Protein AF-A0AAV4ID05-F1 (afdb_monomer)

Secondary structure (DSSP, 8-state):
-HHHHHHHHTPPSSPPP-TT---HHHHHT--HHHHHHHHHHHHHHHHHS---GGGG--EEEEEEPTTS-TT-GGGEEEEEE--HHHHHHHHHHHHHHHHHHHHTT-S-S---SS-------SSHHHHHHHHHHHHHHHHHHHHHTTPPP-GGG-EE----S-S--PPP--EETTEEPEE-SS-EETTEEP-TT---HHHHHHHHHHHHHHHHHHHHHT-TTSPPPHHHHHHHIIIIIHHHHHTTHHHHTTS-HHHHHHHHHHHHHHHHHHH---TTS-HHHHHHHHT---HHHHHHHT--

Radius of gyration: 24.81 Å; Cα contacts (8 Å, |Δi|>4): 312; chains: 1; bounding box: 66×41×68 Å

Solvent-accessible surface area (backbone atoms only — not comparable to full-atom values): 17885 Å² total; per-residue (Å²): 109,66,63,59,54,56,46,47,72,72,56,66,74,95,56,79,44,13,83,79,68,46,36,53,60,61,63,62,71,51,53,71,73,57,49,53,51,52,5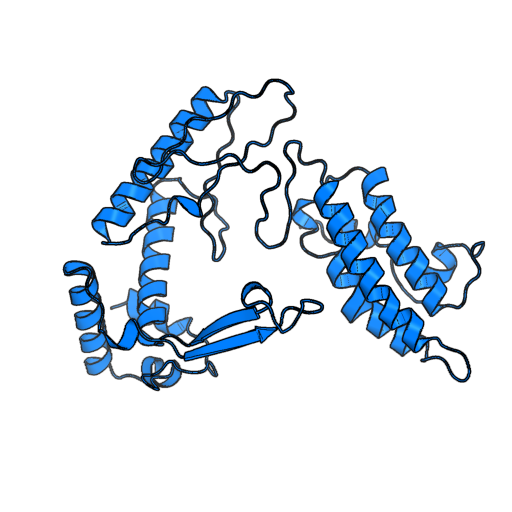0,50,51,53,53,50,23,51,76,67,59,50,72,64,75,70,55,78,39,58,48,75,48,73,42,74,41,89,96,49,61,89,89,43,77,86,28,38,44,76,42,68,28,43,27,44,69,50,54,48,51,52,48,45,50,49,56,52,48,52,53,50,35,48,75,69,68,48,49,70,98,80,75,70,98,63,93,72,82,76,85,87,66,99,42,73,67,59,41,42,52,54,53,38,53,47,41,50,55,49,49,53,50,29,57,76,58,58,48,85,80,66,49,92,80,48,64,44,71,70,77,49,89,66,91,83,72,81,84,71,91,43,56,45,95,91,37,75,46,48,81,41,64,62,48,71,56,97,88,43,42,47,40,39,65,63,56,32,57,71,34,48,52,52,34,34,56,54,27,54,60,46,46,52,55,57,57,64,48,54,43,98,87,74,49,60,53,56,70,56,44,48,49,48,40,62,73,61,27,47,53,53,69,56,60,67,40,84,78,54,66,81,35,50,71,76,55,50,48,59,48,50,52,50,52,54,52,49,44,29,63,55,71,68,47,58,92,84,56,60,63,71,59,47,25,59,77,68,72,45,80,56,70,67,60,55,54,65,70,64,67,125

Sequence (300 aa):
MEELEGALKVMQNGRSPGPDNITNEMLAHLGFKAKRKILSLFNTSWKTGLVPSNWKKAILIPILKVGKPKNKGNSYRPISLTSCMCKLMERMINKRLVWYLEKHNILMDEQADDLALICSEDSCGTAQVRLQECLTLLEQWTDDWTMTVNAAKNTYSIFSLSTKIPNLRLRINNSLLEKENYPKYLGVTFDPRLTWCKQIETVQKNAVRRTLLLKKLTRTSWGADMKLLKKTYVGYVRPVMEYGIAAWRTASKTNFQKIERVQNHSLRIMTGGIKSTPINIMESITGLESLEDRRKKKIV

Structure (mmCIF, N/CA/C/O backbone):
data_AF-A0AAV4ID05-F1
#
_entry.id   AF-A0AAV4ID05-F1
#
loop_
_atom_site.group_PDB
_atom_site.id
_atom_site.type_symbol
_atom_site.label_atom_id
_atom_site.label_alt_id
_atom_site.label_comp_id
_atom_site.label_asym_id
_atom_site.label_entity_id
_atom_site.label_seq_id
_atom_site.pdbx_PDB_ins_code
_atom_site.Cartn_x
_atom_site.Cartn_y
_atom_site.Cartn_z
_atom_site.occupancy
_atom_site.B_iso_or_equiv
_atom_site.auth_seq_id
_atom_site.auth_comp_id
_atom_site.auth_asym_id
_atom_site.auth_atom_id
_atom_site.pdbx_PDB_model_num
ATOM 1 N N . MET A 1 1 ? 10.334 -11.716 -27.787 1.00 92.81 1 MET A N 1
ATOM 2 C CA . MET A 1 1 ? 8.936 -12.020 -28.176 1.00 92.81 1 MET A CA 1
ATOM 3 C C . MET A 1 1 ? 8.156 -12.505 -26.966 1.00 92.81 1 MET A C 1
ATOM 5 O O . MET A 1 1 ? 7.127 -11.923 -26.662 1.00 92.81 1 MET A O 1
ATOM 9 N N . GLU A 1 2 ? 8.688 -13.475 -26.227 1.00 93.81 2 GLU A N 1
ATOM 10 C CA . GLU A 1 2 ? 8.091 -14.003 -24.995 1.00 93.81 2 GLU A CA 1
ATOM 11 C C . GLU A 1 2 ? 7.668 -12.926 -23.981 1.00 93.81 2 GLU A C 1
ATOM 13 O O . GLU A 1 2 ? 6.527 -12.927 -23.533 1.00 93.81 2 GLU A O 1
ATOM 18 N N . GLU A 1 3 ? 8.526 -11.942 -23.688 1.00 94.00 3 GLU A N 1
ATOM 19 C CA . GLU A 1 3 ? 8.169 -10.845 -22.774 1.00 94.00 3 GLU A CA 1
ATOM 20 C C . GLU A 1 3 ? 6.922 -10.061 -23.215 1.00 94.00 3 GLU A C 1
ATOM 22 O O . GLU A 1 3 ? 6.084 -9.707 -22.387 1.00 94.00 3 GLU A O 1
ATOM 27 N N . LEU A 1 4 ? 6.782 -9.811 -24.523 1.00 94.94 4 LEU A N 1
ATOM 28 C CA . LEU A 1 4 ? 5.645 -9.083 -25.088 1.00 94.94 4 LEU A CA 1
ATOM 29 C C . LEU A 1 4 ? 4.362 -9.910 -24.948 1.00 94.94 4 LEU A C 1
ATOM 31 O O . LEU A 1 4 ? 3.322 -9.380 -24.567 1.00 94.94 4 LEU A O 1
ATOM 35 N N . GLU A 1 5 ? 4.432 -11.215 -25.210 1.00 94.19 5 GLU A N 1
ATOM 36 C CA . GLU A 1 5 ? 3.292 -12.119 -25.024 1.00 94.19 5 GLU A CA 1
ATOM 37 C C . GLU A 1 5 ? 2.906 -12.267 -23.556 1.00 94.19 5 GLU A C 1
ATOM 39 O O . GLU A 1 5 ? 1.720 -12.219 -23.228 1.00 94.19 5 GLU A O 1
ATOM 44 N N . GLY A 1 6 ? 3.891 -12.381 -22.664 1.00 93.31 6 GLY A N 1
ATOM 45 C CA . GLY A 1 6 ? 3.666 -12.384 -21.224 1.00 93.31 6 GLY A CA 1
ATOM 46 C C . GLY A 1 6 ? 2.966 -11.109 -20.756 1.00 93.31 6 GLY A C 1
ATOM 47 O O . GLY A 1 6 ? 1.984 -11.183 -20.022 1.00 93.31 6 GLY A O 1
ATOM 48 N N . ALA A 1 7 ? 3.407 -9.939 -21.225 1.00 93.25 7 ALA A N 1
ATOM 49 C CA . ALA A 1 7 ? 2.803 -8.660 -20.856 1.00 93.25 7 ALA A CA 1
ATOM 50 C C . ALA A 1 7 ? 1.367 -8.493 -21.392 1.00 93.25 7 ALA A C 1
ATOM 52 O O . ALA A 1 7 ? 0.513 -7.956 -20.675 1.00 93.25 7 ALA A O 1
ATOM 53 N N . LEU A 1 8 ? 1.091 -8.991 -22.607 1.00 93.19 8 LEU A N 1
ATOM 54 C CA . LEU A 1 8 ? -0.241 -9.003 -23.226 1.00 93.19 8 LEU A CA 1
ATOM 55 C C . LEU A 1 8 ? -1.234 -9.879 -22.450 1.00 93.19 8 LEU A C 1
ATOM 57 O O . LEU A 1 8 ? -2.361 -9.449 -22.222 1.00 93.19 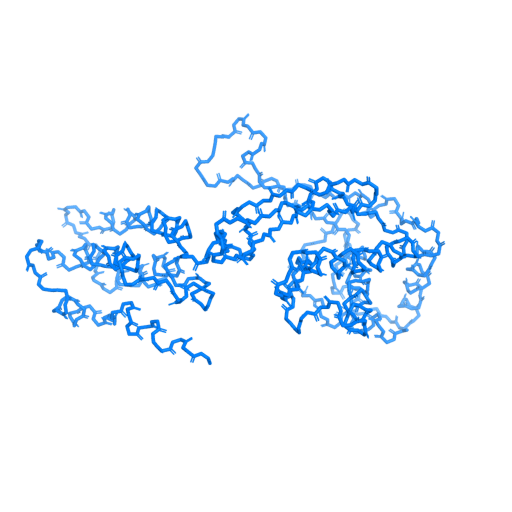8 LEU A O 1
ATOM 61 N N . LYS A 1 9 ? -0.819 -11.068 -21.988 1.00 90.88 9 LYS A N 1
ATOM 62 C CA . LYS A 1 9 ? -1.685 -12.000 -21.235 1.00 90.88 9 LYS A CA 1
ATOM 63 C C . LYS A 1 9 ? -2.246 -11.404 -19.940 1.00 90.88 9 LYS A C 1
ATOM 65 O O . LYS A 1 9 ? -3.329 -11.781 -19.513 1.00 90.88 9 LYS A O 1
ATOM 70 N N . VAL A 1 10 ? -1.520 -10.473 -19.322 1.00 89.50 10 VAL A N 1
ATOM 71 C CA . VAL A 1 10 ? -1.904 -9.834 -18.050 1.00 89.50 10 VAL A CA 1
ATOM 72 C C . VAL A 1 10 ? -2.716 -8.546 -18.285 1.00 89.50 10 VAL A C 1
ATOM 74 O O . VAL A 1 10 ? -3.118 -7.855 -17.349 1.00 89.50 10 VAL A O 1
ATOM 77 N N . MET A 1 11 ? -2.943 -8.125 -19.538 1.00 88.31 11 MET A N 1
ATOM 78 C CA . MET A 1 11 ? -3.785 -6.955 -19.817 1.00 88.31 11 MET A CA 1
ATOM 79 C C . MET A 1 11 ? -5.244 -7.261 -19.489 1.00 88.31 11 MET A C 1
ATOM 81 O O . MET A 1 11 ? -5.787 -8.285 -19.879 1.00 88.31 11 MET A O 1
ATOM 85 N N . GLN A 1 12 ? -5.883 -6.349 -18.759 1.00 87.75 12 GLN A N 1
ATOM 86 C CA . GLN A 1 12 ? -7.292 -6.484 -18.408 1.00 87.75 12 GLN A CA 1
ATOM 87 C C . GLN A 1 12 ? -8.166 -5.947 -19.537 1.00 87.75 12 GLN A C 1
ATOM 89 O O . GLN A 1 12 ? -7.937 -4.831 -20.012 1.00 87.75 12 GLN A O 1
ATOM 94 N N . ASN A 1 13 ? -9.186 -6.711 -19.911 1.00 89.38 13 ASN A N 1
ATOM 95 C CA . ASN A 1 13 ? -10.190 -6.295 -20.887 1.00 89.38 13 ASN A CA 1
ATOM 96 C C . ASN A 1 13 ? -11.166 -5.264 -20.287 1.00 89.38 13 ASN A C 1
ATOM 98 O O . ASN A 1 13 ? -11.248 -5.095 -19.067 1.00 89.38 13 ASN A O 1
ATOM 102 N N . GLY A 1 14 ? -11.894 -4.552 -21.146 1.00 88.06 14 GLY A N 1
ATOM 103 C CA . GLY A 1 14 ? -12.896 -3.549 -20.777 1.00 88.06 14 GLY A CA 1
ATOM 104 C C . GLY A 1 14 ? -12.307 -2.235 -20.255 1.00 88.06 14 GLY A C 1
ATOM 105 O O . GLY A 1 14 ? -13.002 -1.455 -19.604 1.00 88.06 14 GLY A O 1
ATOM 106 N N . ARG A 1 15 ? -11.015 -1.980 -20.494 1.00 86.69 15 ARG A N 1
ATOM 107 C CA . ARG A 1 15 ? -10.348 -0.729 -20.107 1.00 86.69 15 ARG A CA 1
ATOM 108 C C . ARG A 1 15 ? -10.498 0.316 -21.214 1.00 86.69 15 ARG A C 1
ATOM 110 O O . ARG A 1 15 ? -10.304 0.011 -22.385 1.00 86.69 15 ARG A O 1
ATOM 117 N N . SER A 1 16 ? -10.805 1.557 -20.836 1.00 90.25 16 SER A N 1
ATOM 118 C CA . SER A 1 16 ? -10.934 2.669 -21.785 1.00 90.25 16 SER A CA 1
ATOM 119 C C . SER A 1 16 ? -9.596 2.976 -22.479 1.00 90.25 16 SER A C 1
ATOM 121 O O . SER A 1 16 ? -8.572 3.044 -21.783 1.00 90.25 16 SER A O 1
ATOM 123 N N . PRO A 1 17 ? -9.588 3.179 -23.811 1.00 92.69 17 PRO A N 1
ATOM 124 C CA . PRO A 1 17 ? -8.379 3.499 -24.561 1.00 92.69 17 PRO A CA 1
ATOM 125 C C . PRO A 1 17 ? -7.914 4.942 -24.319 1.00 92.69 17 PRO A C 1
ATOM 127 O O . PRO A 1 17 ? -8.637 5.769 -23.756 1.00 92.69 17 PRO A O 1
ATOM 130 N N . GLY A 1 18 ? -6.685 5.235 -24.746 1.00 92.44 18 GLY A N 1
ATOM 131 C CA . GLY A 1 18 ? -6.161 6.599 -24.817 1.00 92.44 18 GLY A CA 1
ATOM 132 C C . GLY A 1 18 ? -6.640 7.352 -26.070 1.00 92.44 18 GLY A C 1
ATOM 133 O O . GLY A 1 18 ? -7.512 6.866 -26.790 1.00 92.44 18 GLY A O 1
ATOM 134 N N . PRO A 1 19 ? -6.048 8.523 -26.379 1.00 92.12 19 PRO A N 1
ATOM 135 C CA . PRO A 1 19 ? -6.402 9.329 -27.555 1.00 92.12 19 PRO A CA 1
ATOM 136 C C . PRO A 1 19 ? -6.250 8.619 -28.911 1.00 92.12 19 PRO A C 1
ATOM 138 O O . PRO A 1 19 ? -6.768 9.102 -29.912 1.00 92.12 19 PRO A O 1
ATOM 141 N N . ASP A 1 20 ? -5.503 7.515 -28.962 1.00 91.25 20 ASP A N 1
ATOM 142 C CA . ASP A 1 20 ? -5.266 6.708 -30.161 1.00 91.25 20 ASP A CA 1
ATOM 143 C C . ASP A 1 20 ? -6.353 5.653 -30.420 1.00 91.25 20 ASP A C 1
ATOM 145 O O . ASP A 1 20 ? -6.307 4.982 -31.447 1.00 91.25 20 ASP A O 1
ATOM 149 N N . ASN A 1 21 ? -7.332 5.512 -29.517 1.00 92.38 21 ASN A N 1
ATOM 150 C CA . ASN A 1 21 ? -8.436 4.548 -29.592 1.00 92.38 21 ASN A CA 1
ATOM 151 C C . ASN A 1 21 ? -8.004 3.071 -29.696 1.00 92.38 21 ASN A C 1
ATOM 153 O O . ASN A 1 21 ? -8.830 2.207 -29.991 1.00 92.38 21 ASN A O 1
ATOM 157 N N . ILE A 1 22 ? -6.737 2.753 -29.409 1.00 93.56 22 ILE A N 1
ATOM 158 C CA . ILE A 1 22 ? -6.240 1.374 -29.391 1.00 93.56 22 ILE A CA 1
ATOM 159 C C . ILE A 1 22 ? -6.614 0.741 -28.054 1.00 93.56 22 ILE A C 1
ATOM 161 O O . ILE A 1 22 ? -6.188 1.217 -27.000 1.00 93.56 22 ILE A O 1
ATOM 165 N N . THR A 1 23 ? -7.380 -0.350 -28.087 1.00 95.12 23 THR A N 1
ATOM 166 C CA . THR A 1 23 ? -7.793 -1.074 -26.875 1.00 95.12 23 THR A CA 1
ATOM 167 C C . THR A 1 23 ? -6.866 -2.248 -26.551 1.00 95.12 23 THR A C 1
ATOM 169 O O . THR A 1 23 ? -6.065 -2.693 -27.379 1.00 95.12 23 THR A O 1
ATOM 172 N N . ASN A 1 24 ? -6.977 -2.783 -25.332 1.00 94.38 24 ASN A N 1
ATOM 173 C CA . ASN A 1 24 ? -6.198 -3.952 -24.911 1.00 94.38 24 ASN A CA 1
ATOM 174 C C . ASN A 1 24 ? -6.569 -5.202 -25.723 1.00 94.38 24 ASN A C 1
ATOM 176 O O . ASN A 1 24 ? -5.700 -5.995 -26.078 1.00 94.38 24 ASN A O 1
ATOM 180 N N . GLU A 1 25 ? -7.849 -5.348 -26.062 1.00 94.12 25 GLU A N 1
ATOM 181 C CA . GLU A 1 25 ? -8.383 -6.451 -26.858 1.00 94.12 25 GLU A CA 1
ATOM 182 C C . GLU A 1 25 ? -7.797 -6.436 -28.265 1.00 94.12 25 GLU A C 1
ATOM 184 O O . GLU A 1 25 ? -7.392 -7.486 -28.762 1.00 94.12 25 GLU A O 1
ATOM 189 N N . MET A 1 26 ? -7.694 -5.258 -28.891 1.00 94.69 26 MET A N 1
ATOM 190 C CA . MET A 1 26 ? -7.060 -5.131 -30.204 1.00 94.69 26 MET A CA 1
ATOM 191 C C . MET A 1 26 ? -5.629 -5.669 -30.168 1.00 94.69 26 MET A C 1
ATOM 193 O O . MET A 1 26 ? -5.261 -6.462 -31.029 1.00 94.69 26 MET A O 1
ATOM 197 N N . LEU A 1 27 ? -4.848 -5.298 -29.145 1.00 94.44 27 LEU A N 1
ATOM 198 C CA . LEU A 1 27 ? -3.463 -5.747 -28.974 1.00 94.44 27 LEU A CA 1
ATOM 199 C C . LEU A 1 27 ? -3.357 -7.256 -28.701 1.00 94.44 27 LEU A C 1
ATOM 201 O O . LEU A 1 27 ? -2.468 -7.920 -29.241 1.00 94.44 27 LEU A O 1
ATOM 205 N N . ALA A 1 28 ? -4.265 -7.805 -27.891 1.00 91.25 28 ALA A N 1
ATOM 206 C CA . ALA A 1 28 ? -4.289 -9.226 -27.550 1.00 91.25 28 ALA A CA 1
ATOM 207 C C . ALA A 1 28 ? -4.539 -10.119 -28.781 1.00 91.25 28 ALA A C 1
ATOM 209 O O . ALA A 1 28 ? -3.877 -11.151 -28.936 1.00 91.25 28 ALA A O 1
ATOM 210 N N . HIS A 1 29 ? -5.423 -9.687 -29.687 1.00 92.94 29 HIS A N 1
ATOM 211 C CA . HIS A 1 29 ? -5.811 -10.433 -30.890 1.00 92.94 29 HIS A CA 1
ATOM 212 C C . HIS A 1 29 ? -4.888 -10.213 -32.098 1.00 92.94 29 HIS A C 1
ATOM 214 O O . HIS A 1 29 ? -5.136 -10.756 -33.175 1.00 92.94 29 HIS A O 1
ATOM 220 N N . LEU A 1 30 ? -3.804 -9.444 -31.954 1.00 94.25 30 LEU A N 1
ATOM 221 C CA . LEU A 1 30 ? -2.864 -9.240 -33.053 1.00 94.25 30 LEU A CA 1
ATOM 222 C C . LEU A 1 30 ? -2.209 -10.551 -33.502 1.00 94.25 30 LEU A C 1
ATOM 224 O O . LEU A 1 30 ? -1.709 -11.343 -32.698 1.00 94.25 30 LEU A O 1
ATOM 228 N N . GLY A 1 31 ? -2.113 -10.723 -34.819 1.00 95.81 31 GLY A N 1
ATOM 229 C CA . GLY A 1 31 ? -1.312 -11.784 -35.417 1.00 95.81 31 GLY A CA 1
ATOM 230 C C . GLY A 1 31 ? 0.192 -11.585 -35.188 1.00 95.81 31 GLY A C 1
ATOM 231 O O . GLY A 1 31 ? 0.674 -10.483 -34.905 1.00 95.81 31 GLY A O 1
ATOM 232 N N . PHE A 1 32 ? 0.964 -12.655 -35.383 1.00 94.88 32 PHE A N 1
ATOM 233 C CA . PHE A 1 32 ? 2.414 -12.676 -35.154 1.00 94.88 32 PHE A CA 1
ATOM 234 C C . PHE A 1 32 ? 3.176 -11.561 -35.895 1.00 94.88 32 PHE A C 1
ATOM 236 O O . PHE A 1 32 ? 4.039 -10.901 -35.316 1.00 94.88 32 PHE A O 1
ATOM 243 N N . LYS A 1 33 ? 2.826 -11.288 -37.163 1.00 96.19 33 LYS A N 1
ATOM 244 C CA . LYS A 1 33 ? 3.461 -10.222 -37.964 1.00 96.19 33 LYS A CA 1
ATOM 245 C C . LYS A 1 33 ? 3.283 -8.835 -37.330 1.00 96.19 33 LYS A C 1
ATOM 247 O O . LYS A 1 33 ? 4.248 -8.078 -37.245 1.00 96.19 33 LYS A O 1
ATOM 252 N N . ALA A 1 34 ? 2.078 -8.521 -36.851 1.00 95.50 34 ALA A N 1
ATOM 253 C CA . ALA A 1 34 ? 1.788 -7.247 -36.196 1.00 95.50 34 ALA A CA 1
ATOM 254 C C . ALA A 1 34 ? 2.500 -7.141 -34.839 1.00 95.50 34 ALA A C 1
ATOM 256 O O . ALA A 1 34 ? 3.150 -6.133 -34.562 1.00 95.50 34 ALA A O 1
ATOM 257 N N . LYS A 1 35 ? 2.493 -8.217 -34.042 1.00 96.12 35 LYS A N 1
ATOM 258 C CA . LYS A 1 35 ? 3.250 -8.290 -32.782 1.00 96.12 35 LYS A CA 1
ATOM 259 C C . LYS A 1 35 ? 4.750 -8.058 -32.985 1.00 96.12 35 LYS A C 1
ATOM 261 O O . LYS A 1 35 ? 5.358 -7.305 -32.229 1.00 96.12 35 LYS A O 1
ATOM 266 N N . ARG A 1 36 ? 5.347 -8.614 -34.047 1.00 96.75 36 ARG A N 1
ATOM 267 C CA . ARG A 1 36 ? 6.751 -8.339 -34.408 1.00 96.75 36 ARG A CA 1
ATOM 268 C C . ARG A 1 36 ? 7.007 -6.866 -34.724 1.00 96.75 36 ARG A C 1
ATOM 270 O O . ARG A 1 36 ? 8.058 -6.351 -34.353 1.00 96.75 36 ARG A O 1
ATOM 277 N N . LYS A 1 37 ? 6.073 -6.183 -35.393 1.00 96.44 37 LYS A N 1
ATOM 278 C CA . LYS A 1 37 ? 6.192 -4.743 -35.672 1.00 96.44 37 LYS A CA 1
ATOM 279 C C . LYS A 1 37 ? 6.093 -3.906 -34.398 1.00 96.44 37 LYS A C 1
ATOM 281 O O . LYS A 1 37 ? 6.911 -3.010 -34.225 1.00 96.44 37 LYS A O 1
ATOM 286 N N . ILE A 1 38 ? 5.185 -4.248 -33.482 1.00 95.12 38 ILE A N 1
ATOM 287 C CA . ILE A 1 38 ? 5.111 -3.610 -32.156 1.00 95.12 38 ILE A CA 1
ATOM 288 C C . ILE A 1 38 ? 6.411 -3.815 -31.380 1.00 95.12 38 ILE A C 1
ATOM 290 O O . ILE A 1 38 ? 6.964 -2.857 -30.853 1.00 95.12 38 ILE A O 1
ATOM 294 N N . LEU A 1 39 ? 6.941 -5.039 -31.357 1.00 96.38 39 LEU A N 1
ATOM 295 C CA . LEU A 1 39 ? 8.207 -5.321 -30.687 1.00 96.38 39 LEU A CA 1
ATOM 296 C C . LEU A 1 39 ? 9.363 -4.511 -31.288 1.00 96.38 39 LEU A C 1
ATOM 298 O O . LEU A 1 39 ? 10.193 -3.985 -30.554 1.00 96.38 39 LEU A O 1
ATOM 302 N N . SER A 1 40 ? 9.408 -4.379 -32.617 1.00 96.44 40 SER A N 1
ATOM 303 C CA . SER A 1 40 ? 10.387 -3.521 -33.289 1.00 96.44 40 SER A CA 1
ATOM 304 C C . SER A 1 40 ? 10.245 -2.063 -32.860 1.00 96.44 40 SER A C 1
ATOM 306 O O . SER A 1 40 ? 11.256 -1.430 -32.582 1.00 96.44 40 SER A O 1
ATOM 308 N N . LEU A 1 41 ? 9.014 -1.548 -32.775 1.00 95.56 41 LEU A N 1
ATOM 309 C CA . LEU A 1 41 ? 8.738 -0.188 -32.315 1.00 95.56 41 LEU A CA 1
ATOM 310 C C . LEU A 1 41 ? 9.224 0.023 -30.874 1.00 95.56 41 LEU A C 1
ATOM 312 O O . LEU A 1 41 ? 9.942 0.983 -30.619 1.00 95.56 41 LEU A O 1
ATOM 316 N N . PHE A 1 42 ? 8.898 -0.892 -29.956 1.00 95.19 42 PHE A N 1
ATOM 317 C CA . PHE A 1 42 ? 9.356 -0.823 -28.562 1.00 95.19 42 PHE A CA 1
ATOM 318 C C . PHE A 1 42 ? 10.881 -0.856 -28.459 1.00 95.19 42 PHE A C 1
ATOM 320 O O . PHE A 1 42 ? 11.462 -0.028 -27.764 1.00 95.19 42 PHE A O 1
ATOM 327 N N . ASN A 1 43 ? 11.541 -1.746 -29.204 1.00 93.69 43 ASN A N 1
ATOM 328 C CA . ASN A 1 43 ? 13.002 -1.814 -29.244 1.00 93.69 43 ASN A CA 1
ATOM 329 C C . ASN A 1 43 ? 13.633 -0.520 -29.773 1.00 93.69 43 ASN A C 1
ATOM 331 O O . ASN A 1 43 ? 14.649 -0.078 -29.243 1.00 93.69 43 ASN A O 1
ATOM 335 N N . THR A 1 44 ? 13.047 0.101 -30.799 1.00 94.31 44 THR A N 1
ATOM 336 C CA . THR A 1 44 ? 13.503 1.406 -31.291 1.00 94.31 44 THR A CA 1
ATOM 337 C C . THR A 1 44 ? 13.315 2.489 -30.233 1.00 94.31 44 THR A C 1
ATOM 339 O O . THR A 1 44 ? 14.226 3.288 -30.020 1.00 94.31 44 THR A O 1
ATOM 342 N N . SER A 1 45 ? 12.179 2.499 -29.532 1.00 93.50 45 SER A N 1
ATOM 343 C CA . SER A 1 45 ? 11.941 3.453 -28.450 1.00 93.50 45 SER A CA 1
ATOM 344 C C . SER A 1 45 ? 12.904 3.271 -27.279 1.00 93.50 45 SER A C 1
ATOM 346 O O . SER A 1 45 ? 13.398 4.269 -26.771 1.00 93.50 45 SER A O 1
ATOM 348 N N . TRP A 1 46 ? 13.252 2.035 -26.908 1.00 88.81 46 TRP A N 1
ATOM 349 C CA . TRP A 1 46 ? 14.272 1.771 -25.884 1.00 88.81 46 TRP A CA 1
ATOM 350 C C . TRP A 1 46 ? 15.662 2.246 -26.299 1.00 88.81 46 TRP A C 1
ATOM 352 O O . TRP A 1 46 ? 16.353 2.863 -25.505 1.00 88.81 46 TRP A O 1
ATOM 362 N N . LYS A 1 47 ? 16.070 2.001 -27.550 1.00 89.38 47 LYS A N 1
ATOM 363 C CA . LYS A 1 47 ? 17.403 2.405 -28.029 1.00 89.38 47 LYS A CA 1
ATOM 364 C C . LYS A 1 47 ? 17.568 3.914 -28.169 1.00 89.38 47 LYS A C 1
ATOM 366 O O . LYS A 1 47 ? 18.677 4.415 -28.057 1.00 89.38 47 LYS A O 1
ATOM 371 N N . THR A 1 48 ? 16.491 4.618 -28.505 1.00 90.88 48 THR A N 1
ATOM 372 C CA . THR A 1 48 ? 16.544 6.060 -28.792 1.00 90.88 48 THR A CA 1
ATOM 373 C C . THR A 1 48 ? 16.113 6.926 -27.612 1.00 90.88 48 THR A C 1
ATOM 375 O O . THR A 1 48 ? 16.310 8.134 -27.661 1.00 90.88 48 THR A O 1
ATOM 378 N N . GLY A 1 49 ? 15.471 6.351 -26.588 1.00 89.00 49 GLY A N 1
ATOM 379 C CA . GLY A 1 4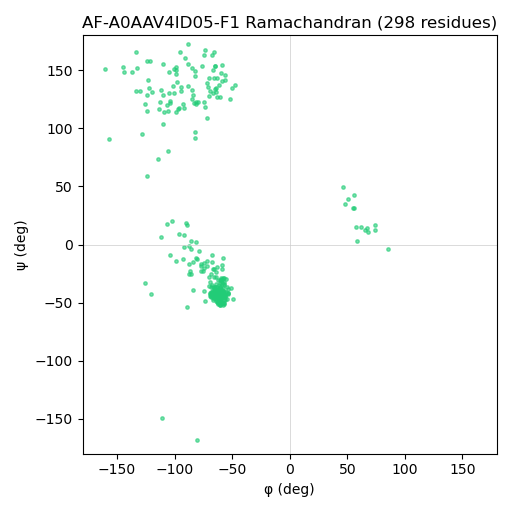9 ? 14.786 7.110 -25.536 1.00 89.00 49 GLY A CA 1
ATOM 380 C C . GLY A 1 49 ? 13.572 7.904 -26.040 1.00 89.00 49 GLY A C 1
ATOM 381 O O . GLY A 1 49 ? 13.039 8.763 -25.336 1.00 89.00 49 GLY A O 1
ATOM 382 N N . LEU A 1 50 ? 13.111 7.647 -27.273 1.00 90.75 50 LEU A N 1
ATOM 383 C CA . LEU A 1 50 ? 12.013 8.373 -27.905 1.00 90.75 50 LEU A CA 1
ATOM 384 C C . LEU A 1 50 ? 10.790 7.475 -28.093 1.00 90.75 50 LEU A C 1
ATOM 386 O O . LEU A 1 50 ? 10.819 6.458 -28.785 1.00 90.75 50 LEU A O 1
ATOM 390 N N . VAL A 1 51 ? 9.663 7.904 -27.529 1.00 92.25 51 VAL A N 1
ATOM 391 C CA . VAL A 1 51 ? 8.346 7.299 -27.770 1.00 92.25 51 VAL A CA 1
ATOM 392 C C . VAL A 1 51 ? 7.547 8.103 -28.802 1.00 92.25 51 VAL A C 1
ATOM 394 O O . VAL A 1 51 ? 7.737 9.323 -28.899 1.00 92.25 51 VAL A O 1
ATOM 397 N N . PRO A 1 52 ? 6.616 7.467 -29.541 1.00 93.00 52 PRO A N 1
ATOM 398 C CA . PRO A 1 52 ? 5.689 8.164 -30.425 1.00 93.00 52 PRO A CA 1
ATOM 399 C C . PRO A 1 52 ? 5.016 9.362 -29.747 1.00 93.00 52 PRO A C 1
ATOM 401 O O . PRO A 1 52 ? 4.549 9.275 -28.610 1.00 93.00 52 PRO A O 1
ATOM 404 N N . SER A 1 53 ? 4.909 10.484 -30.460 1.00 91.06 53 SER A N 1
ATOM 405 C CA . SER A 1 53 ? 4.343 11.732 -29.923 1.00 91.06 53 SER A CA 1
ATOM 406 C C . SER A 1 53 ? 2.912 11.566 -29.401 1.00 91.06 53 SER A C 1
ATOM 408 O O . SER A 1 53 ? 2.534 12.196 -28.415 1.00 91.06 53 SER A O 1
ATOM 410 N N . ASN A 1 54 ? 2.127 10.673 -30.007 1.00 90.06 54 ASN A N 1
ATOM 411 C CA . ASN A 1 54 ? 0.770 10.370 -29.558 1.00 90.06 54 ASN A CA 1
ATOM 412 C C . ASN A 1 54 ? 0.722 9.642 -28.206 1.00 90.06 54 ASN A C 1
ATOM 414 O O . ASN A 1 54 ? -0.260 9.801 -27.490 1.00 90.06 54 ASN A O 1
ATOM 418 N N . TRP A 1 55 ? 1.770 8.913 -27.806 1.00 92.06 55 TRP A N 1
ATOM 419 C CA . TRP A 1 55 ? 1.828 8.280 -26.480 1.00 92.06 55 TRP A CA 1
ATOM 420 C C . TRP A 1 55 ? 2.086 9.288 -25.360 1.00 92.06 55 TRP A C 1
ATOM 422 O O . TRP A 1 55 ? 1.737 9.030 -24.213 1.00 92.06 55 TRP A O 1
ATOM 432 N N . LYS A 1 56 ? 2.627 10.467 -25.695 1.00 91.00 56 LYS A N 1
ATOM 433 C CA . LYS A 1 56 ? 2.812 11.584 -24.756 1.00 91.00 56 LYS A CA 1
ATOM 434 C C . LYS A 1 56 ? 1.515 12.366 -24.495 1.00 91.00 56 LYS A C 1
ATOM 436 O O . LYS A 1 56 ? 1.507 13.275 -23.670 1.00 91.00 56 LYS A O 1
ATOM 441 N N . LYS A 1 57 ? 0.425 12.041 -25.199 1.00 92.81 57 LYS A N 1
ATOM 442 C CA . LYS A 1 57 ? -0.898 12.658 -25.033 1.00 92.81 57 LYS A CA 1
ATOM 443 C C . LYS A 1 57 ? -1.788 11.764 -24.170 1.00 92.81 57 LYS A C 1
ATOM 445 O O . LYS A 1 57 ? -1.718 10.539 -24.245 1.00 92.81 57 LYS A O 1
ATOM 450 N N . ALA A 1 58 ? -2.671 12.377 -23.386 1.00 93.94 58 ALA A N 1
ATOM 451 C CA . ALA A 1 58 ? -3.649 11.664 -22.572 1.00 93.94 58 ALA A CA 1
ATOM 452 C C . ALA A 1 58 ? -4.978 12.421 -22.514 1.00 93.94 58 ALA A C 1
ATOM 454 O O . ALA A 1 58 ? -4.993 13.652 -22.530 1.00 93.94 58 ALA A O 1
ATOM 455 N N . ILE A 1 59 ? -6.086 11.686 -22.397 1.00 92.19 59 ILE A N 1
ATOM 456 C CA . ILE A 1 59 ? -7.390 12.277 -22.064 1.00 92.19 59 ILE A CA 1
ATOM 457 C C . ILE A 1 59 ? -7.453 12.423 -20.544 1.00 92.19 59 ILE A C 1
ATOM 459 O O . ILE A 1 59 ? -7.318 11.432 -19.824 1.00 92.19 59 ILE A O 1
ATOM 463 N N . LEU A 1 60 ? -7.644 13.649 -20.054 1.00 91.56 60 LEU A N 1
ATOM 464 C CA . LEU A 1 60 ? -7.689 13.947 -18.624 1.00 91.56 60 LEU A CA 1
ATOM 465 C C . LEU A 1 60 ? -9.137 14.014 -18.129 1.00 91.56 60 LEU A C 1
ATOM 467 O O . LEU A 1 60 ? -9.899 14.893 -18.521 1.00 91.56 60 LEU A O 1
ATOM 471 N N . ILE A 1 61 ? -9.497 13.101 -17.229 1.00 91.25 61 ILE A N 1
ATOM 472 C CA . ILE A 1 61 ? -10.812 13.030 -16.586 1.00 91.25 61 ILE A CA 1
ATOM 473 C C . ILE A 1 61 ? -10.647 13.414 -15.107 1.00 91.25 61 ILE A C 1
ATOM 475 O O . ILE A 1 61 ? -10.141 12.615 -14.312 1.00 91.25 61 ILE A O 1
ATOM 479 N N . PRO A 1 62 ? -11.034 14.634 -14.695 1.00 92.00 62 PRO A N 1
ATOM 480 C CA . PRO A 1 62 ? -10.895 15.066 -13.311 1.00 92.00 62 PRO A CA 1
ATOM 481 C C . PRO A 1 62 ? -12.017 14.493 -12.432 1.00 92.00 62 PRO A C 1
ATOM 483 O O . PRO A 1 62 ? -13.195 14.762 -12.646 1.00 92.00 62 PRO A O 1
ATOM 486 N N . ILE A 1 63 ? -11.657 13.760 -11.375 1.00 92.19 63 ILE A N 1
ATOM 487 C CA . ILE A 1 63 ? -12.608 13.275 -10.360 1.00 92.19 63 ILE A CA 1
ATOM 488 C C . ILE A 1 63 ? -12.454 14.072 -9.069 1.00 92.19 63 ILE A C 1
ATOM 490 O O . ILE A 1 63 ? -11.400 14.044 -8.431 1.00 92.19 63 ILE A O 1
ATOM 494 N N . LEU A 1 64 ? -13.519 14.743 -8.631 1.00 91.31 64 LEU A N 1
ATOM 495 C CA . LEU A 1 64 ? -13.508 15.511 -7.386 1.00 91.31 64 LEU A CA 1
ATOM 496 C C . LEU A 1 64 ? -13.268 14.599 -6.169 1.00 91.31 64 LEU A C 1
ATOM 498 O O . LEU A 1 64 ? -13.984 13.622 -5.938 1.00 91.31 64 LEU A O 1
ATOM 502 N N . LYS A 1 65 ? -12.278 14.942 -5.342 1.00 87.31 65 LYS A N 1
ATOM 503 C CA . LYS A 1 65 ? -12.044 14.295 -4.046 1.00 87.31 65 LYS A CA 1
ATOM 504 C C . LYS A 1 65 ? -13.216 14.614 -3.118 1.00 87.31 65 LYS A C 1
ATOM 506 O O . LYS A 1 65 ? -13.585 15.771 -2.930 1.00 87.31 65 LYS A O 1
ATOM 511 N N . VAL A 1 66 ? -13.766 13.577 -2.492 1.00 81.75 66 VAL A N 1
ATOM 512 C CA . VAL A 1 66 ? -14.904 13.689 -1.568 1.00 81.75 66 VAL A CA 1
ATOM 513 C C . VAL A 1 66 ? -14.627 14.742 -0.486 1.00 81.75 66 VAL A C 1
ATOM 515 O O . VAL A 1 66 ? -13.617 14.669 0.216 1.00 81.75 66 VAL A O 1
ATOM 518 N N . GLY A 1 67 ? -15.532 15.716 -0.350 1.00 79.94 67 GLY A N 1
ATOM 519 C CA . GLY A 1 67 ? -15.467 16.765 0.675 1.00 79.94 67 GLY A CA 1
ATOM 520 C C . GLY A 1 67 ? -14.418 17.859 0.438 1.00 79.94 67 GLY A C 1
ATOM 521 O O . GLY A 1 67 ? -14.124 18.614 1.363 1.00 79.94 67 GLY A O 1
ATOM 522 N N . LYS A 1 68 ? -13.823 17.947 -0.758 1.00 87.12 68 LYS A N 1
ATOM 523 C CA . LYS A 1 68 ? -12.903 19.031 -1.136 1.00 87.12 68 LYS A CA 1
ATOM 524 C C . LYS A 1 68 ? -13.621 20.113 -1.963 1.00 87.12 68 LYS A C 1
ATOM 526 O O . LYS A 1 68 ? -14.590 19.803 -2.655 1.00 87.12 68 LYS A O 1
ATOM 531 N N . PRO A 1 69 ? -13.179 21.382 -1.883 1.00 89.56 69 PRO A N 1
ATOM 532 C CA . PRO A 1 69 ? -13.862 22.496 -2.536 1.00 89.56 69 PRO A CA 1
ATOM 533 C C . PRO A 1 69 ? -13.698 22.447 -4.062 1.00 89.56 69 PRO A C 1
ATOM 535 O O . PRO A 1 69 ? -12.595 22.232 -4.561 1.00 89.56 69 PRO A O 1
ATOM 538 N N . LYS A 1 70 ? -14.785 22.669 -4.812 1.00 91.88 70 LYS A N 1
ATOM 539 C CA . LYS A 1 70 ? -14.817 22.524 -6.283 1.00 91.88 70 LYS A CA 1
ATOM 540 C C . LYS A 1 70 ? -13.949 23.535 -7.039 1.00 91.88 70 LYS A C 1
ATOM 542 O O . LYS A 1 70 ? -13.583 23.268 -8.177 1.00 91.88 70 LYS A O 1
ATOM 547 N N . ASN A 1 71 ? -13.620 24.664 -6.413 1.00 91.44 71 ASN A N 1
ATOM 548 C CA . ASN A 1 71 ? -12.892 25.782 -7.017 1.00 91.44 71 ASN A CA 1
ATOM 549 C C . ASN A 1 71 ? -11.359 25.664 -6.932 1.00 91.44 71 ASN A C 1
ATOM 551 O O . ASN A 1 71 ? -10.661 26.552 -7.408 1.00 91.44 71 ASN A O 1
ATOM 555 N N . LYS A 1 72 ? -10.813 24.603 -6.323 1.00 87.69 72 LYS A N 1
ATOM 556 C CA . LYS A 1 72 ? -9.360 24.388 -6.236 1.00 87.69 72 LYS A CA 1
ATOM 557 C C . LYS A 1 72 ? -8.938 23.216 -7.117 1.00 87.69 72 LYS A C 1
ATOM 559 O O . LYS A 1 72 ? -9.466 22.117 -6.966 1.00 87.69 72 LYS A O 1
ATOM 564 N N . GLY A 1 73 ? -7.940 23.411 -7.981 1.00 82.44 73 GLY A N 1
ATOM 565 C CA . GLY A 1 73 ? -7.434 22.350 -8.868 1.00 82.44 73 GLY A CA 1
ATOM 566 C C . GLY A 1 73 ? -6.932 21.110 -8.111 1.00 82.44 73 GLY A C 1
ATOM 567 O O . GLY A 1 73 ? -7.228 19.979 -8.489 1.00 82.44 73 GLY A O 1
ATOM 568 N N . ASN A 1 74 ? -6.282 21.299 -6.955 1.00 86.69 74 ASN A N 1
ATOM 569 C CA . ASN A 1 74 ? -5.796 20.203 -6.101 1.00 86.69 74 ASN A CA 1
ATOM 570 C C . ASN A 1 74 ? -6.911 19.352 -5.446 1.00 86.69 74 ASN A C 1
ATOM 572 O O . ASN A 1 74 ? -6.630 18.294 -4.857 1.00 86.69 74 ASN A O 1
ATOM 576 N N . SER A 1 75 ? -8.173 19.781 -5.560 1.00 92.06 75 SER A N 1
ATOM 577 C CA . SER A 1 75 ? -9.350 19.027 -5.130 1.00 92.06 75 SER A CA 1
ATOM 578 C C . SER A 1 75 ? -9.695 17.876 -6.063 1.00 92.06 75 SER A C 1
ATOM 580 O O . SER A 1 75 ? -10.440 16.997 -5.643 1.00 92.06 75 SER A O 1
ATOM 582 N N . TYR A 1 76 ? -9.162 17.826 -7.283 1.00 90.81 76 TYR A N 1
ATOM 583 C CA . TYR A 1 76 ? -9.457 16.763 -8.240 1.00 90.81 76 TYR A CA 1
ATOM 584 C C . TYR A 1 76 ? -8.334 15.719 -8.272 1.00 90.81 76 TYR A C 1
ATOM 586 O O . TYR A 1 76 ? -7.176 15.993 -7.950 1.00 90.81 76 TYR A O 1
ATOM 594 N N . ARG A 1 77 ? -8.691 14.478 -8.595 1.00 84.94 77 ARG A N 1
ATOM 595 C CA . ARG A 1 77 ? -7.766 13.434 -9.034 1.00 84.94 77 ARG A CA 1
ATOM 596 C C . ARG A 1 77 ? -7.794 13.433 -10.559 1.00 84.94 77 ARG A C 1
ATOM 598 O O . ARG A 1 77 ? -8.867 13.177 -11.104 1.00 84.94 77 ARG A O 1
ATOM 605 N N . PRO A 1 78 ? -6.683 13.726 -11.242 1.00 90.81 78 PRO A N 1
ATOM 606 C CA . PRO A 1 78 ? -6.634 13.548 -12.681 1.00 90.81 78 PRO A CA 1
ATOM 607 C C . PRO A 1 78 ? -6.556 12.047 -12.982 1.00 90.81 78 PRO A C 1
ATOM 609 O O . PRO A 1 78 ? -5.618 11.381 -12.548 1.00 90.81 78 PRO A O 1
ATOM 612 N N . ILE A 1 79 ? -7.548 11.499 -13.684 1.00 89.56 79 ILE A N 1
ATOM 613 C CA . ILE A 1 79 ? -7.410 10.203 -14.353 1.00 89.56 79 ILE A CA 1
ATOM 614 C C . ILE A 1 79 ? -6.925 10.485 -15.767 1.00 89.56 79 ILE A C 1
ATOM 616 O O . ILE A 1 79 ? -7.629 11.129 -16.539 1.00 89.56 79 ILE A O 1
ATOM 620 N N . SER A 1 80 ? -5.736 9.997 -16.098 1.00 91.25 80 SER A N 1
ATOM 621 C CA . SER A 1 80 ? -5.166 10.118 -17.438 1.00 91.25 80 SER A CA 1
ATOM 622 C C . SER A 1 80 ? -5.388 8.822 -18.210 1.00 91.25 80 SER A C 1
ATOM 624 O O . SER A 1 80 ? -4.832 7.779 -17.861 1.00 91.25 80 SER A O 1
ATOM 626 N N . LEU A 1 81 ? -6.190 8.870 -19.272 1.00 91.75 81 LEU A N 1
ATOM 627 C CA . LEU A 1 81 ? -6.282 7.774 -20.233 1.00 91.75 81 LEU A CA 1
ATOM 628 C C . LEU A 1 81 ? -5.121 7.904 -21.223 1.00 91.75 81 LEU A C 1
ATOM 630 O O . LEU A 1 81 ? -5.178 8.702 -22.158 1.00 91.75 81 LEU A O 1
ATOM 634 N N . THR A 1 82 ? -4.043 7.164 -20.967 1.00 93.00 82 THR A N 1
ATOM 635 C CA . THR A 1 82 ? -2.870 7.047 -21.848 1.00 93.00 82 THR A CA 1
ATOM 636 C C . THR A 1 82 ? -3.019 5.875 -22.819 1.00 93.00 82 THR A C 1
ATOM 638 O O . THR A 1 82 ? -3.816 4.962 -22.580 1.00 93.00 82 THR A O 1
ATOM 641 N N . SER A 1 83 ? -2.243 5.903 -23.908 1.00 94.69 83 SER A N 1
ATOM 642 C CA . SER A 1 83 ? -2.197 4.841 -24.924 1.00 94.69 83 SER A CA 1
ATOM 643 C C . SER A 1 83 ? -1.999 3.453 -24.305 1.00 94.69 83 SER A C 1
ATOM 645 O O . SER A 1 83 ? -1.111 3.250 -23.472 1.00 94.69 83 SER A O 1
ATOM 647 N N . CYS A 1 84 ? -2.778 2.469 -24.759 1.00 93.81 84 CYS A N 1
ATOM 648 C CA . CYS A 1 84 ? -2.612 1.080 -24.330 1.00 93.81 84 CYS A CA 1
ATOM 649 C C . CYS A 1 84 ? -1.276 0.478 -24.785 1.00 93.81 84 CYS A C 1
ATOM 651 O O . CYS A 1 84 ? -0.728 -0.373 -24.085 1.00 93.81 84 CYS A O 1
ATOM 653 N N . MET A 1 85 ? -0.709 0.951 -25.903 1.00 93.69 85 MET A N 1
ATOM 654 C CA . MET A 1 85 ? 0.633 0.549 -26.336 1.00 93.69 85 MET A CA 1
ATOM 655 C C . MET A 1 85 ? 1.713 1.064 -25.379 1.00 93.69 85 MET A C 1
ATOM 657 O O . MET A 1 85 ? 2.624 0.315 -25.037 1.00 93.69 85 MET A O 1
ATOM 661 N N . CYS A 1 86 ? 1.573 2.306 -24.900 1.00 92.88 86 CYS A N 1
ATOM 662 C CA . CYS A 1 86 ? 2.469 2.884 -23.895 1.00 92.88 86 CYS A CA 1
ATOM 663 C C . CYS A 1 86 ? 2.428 2.070 -22.596 1.00 92.88 86 CYS A C 1
ATOM 665 O O . CYS A 1 86 ? 3.463 1.610 -22.125 1.00 92.88 86 CYS A O 1
ATOM 667 N N . LYS A 1 87 ? 1.225 1.772 -22.087 1.00 91.50 87 LYS A N 1
ATOM 668 C CA . LYS A 1 87 ? 1.042 0.936 -20.885 1.00 91.50 87 LYS A CA 1
ATOM 669 C C . LYS A 1 87 ? 1.610 -0.476 -21.043 1.00 91.50 87 LYS A C 1
ATOM 671 O O . LYS A 1 87 ? 2.118 -1.055 -20.085 1.00 91.50 87 LYS A O 1
ATOM 676 N N . LEU A 1 88 ? 1.501 -1.057 -22.239 1.00 94.06 88 LEU A N 1
ATOM 677 C CA . LEU A 1 88 ? 2.085 -2.364 -22.534 1.00 94.06 88 LEU A CA 1
ATOM 678 C C . LEU A 1 88 ? 3.618 -2.314 -22.459 1.00 94.06 88 LEU A C 1
ATOM 680 O O . LEU A 1 88 ? 4.221 -3.195 -21.849 1.00 94.06 88 LEU A O 1
ATOM 684 N N . MET A 1 89 ? 4.235 -1.274 -23.024 1.00 92.75 89 MET A N 1
ATOM 685 C CA . MET A 1 89 ? 5.681 -1.053 -22.937 1.00 92.75 89 MET A CA 1
ATOM 686 C C . MET A 1 89 ? 6.130 -0.800 -21.490 1.00 92.75 89 MET A C 1
ATOM 688 O O . MET A 1 89 ? 7.066 -1.451 -21.032 1.00 92.75 89 MET A O 1
ATOM 692 N N . GLU A 1 90 ? 5.432 0.065 -20.746 1.00 90.38 90 GLU A N 1
ATOM 693 C CA . GLU A 1 90 ? 5.675 0.326 -19.315 1.00 90.38 90 GLU A CA 1
ATOM 694 C C . GLU A 1 90 ? 5.662 -0.966 -18.495 1.00 90.38 90 GLU A C 1
ATOM 696 O O . GLU A 1 90 ? 6.529 -1.180 -17.653 1.00 90.38 90 GLU A O 1
ATOM 701 N N . ARG A 1 91 ? 4.722 -1.874 -18.775 1.00 90.12 91 ARG A N 1
ATOM 702 C CA . ARG A 1 91 ? 4.652 -3.171 -18.097 1.00 90.12 91 ARG A CA 1
ATOM 703 C C . ARG A 1 91 ? 5.851 -4.063 -18.394 1.00 90.12 91 ARG A C 1
ATOM 705 O O . ARG A 1 91 ? 6.344 -4.730 -17.489 1.00 90.12 91 ARG A O 1
ATOM 712 N N . MET A 1 92 ? 6.300 -4.108 -19.648 1.00 92.12 92 MET A N 1
ATOM 713 C CA . MET A 1 92 ? 7.500 -4.868 -20.009 1.00 92.12 92 MET A CA 1
ATOM 714 C C . MET A 1 92 ? 8.734 -4.310 -19.290 1.00 92.12 92 MET A C 1
ATOM 716 O O . MET A 1 92 ? 9.520 -5.077 -18.745 1.00 92.12 92 MET A O 1
ATOM 720 N N . ILE A 1 93 ? 8.861 -2.981 -19.236 1.00 89.50 93 ILE A N 1
ATOM 721 C CA . ILE A 1 93 ? 9.935 -2.287 -18.514 1.00 89.50 93 ILE A CA 1
ATOM 722 C C . ILE A 1 93 ? 9.872 -2.600 -17.016 1.00 89.50 93 ILE A C 1
ATOM 724 O O . ILE A 1 93 ? 10.879 -2.997 -16.442 1.00 89.50 93 ILE A O 1
ATOM 728 N N . ASN A 1 94 ? 8.698 -2.486 -16.393 1.00 86.88 94 ASN A N 1
ATOM 729 C CA . ASN A 1 94 ? 8.515 -2.783 -14.973 1.00 86.88 94 ASN A CA 1
ATOM 730 C C . ASN A 1 94 ? 8.908 -4.235 -14.655 1.00 86.88 94 ASN A C 1
ATOM 732 O O . ASN A 1 94 ? 9.675 -4.468 -13.729 1.00 86.88 94 ASN A O 1
ATOM 736 N N . LYS A 1 95 ? 8.498 -5.202 -15.487 1.00 88.12 95 LYS A N 1
ATOM 737 C CA . LYS A 1 95 ? 8.894 -6.607 -15.312 1.00 88.12 95 LYS A CA 1
ATOM 738 C C . LYS A 1 95 ? 10.416 -6.803 -15.378 1.00 88.12 95 LYS A C 1
ATOM 740 O O . LYS A 1 95 ? 10.956 -7.595 -14.612 1.00 88.12 95 LYS A O 1
ATOM 745 N N . ARG A 1 96 ? 11.108 -6.091 -16.275 1.00 89.50 96 ARG A N 1
ATOM 746 C CA . ARG A 1 96 ? 12.581 -6.111 -16.360 1.00 89.50 96 ARG A CA 1
ATOM 747 C C . ARG A 1 96 ? 13.238 -5.468 -15.144 1.00 89.50 96 ARG A C 1
ATOM 749 O O . ARG A 1 96 ? 14.227 -6.004 -14.659 1.00 89.50 96 ARG A O 1
ATOM 756 N N . LEU A 1 97 ? 12.692 -4.347 -14.670 1.00 86.19 97 LEU A N 1
ATOM 757 C CA . LEU A 1 97 ? 13.175 -3.654 -13.478 1.00 86.19 97 LEU A CA 1
ATOM 758 C C . LEU A 1 97 ? 13.081 -4.561 -12.254 1.00 86.19 97 LEU A C 1
ATOM 760 O O . LEU A 1 97 ? 14.076 -4.755 -11.571 1.00 86.19 97 LEU A O 1
ATOM 764 N N . VAL A 1 98 ? 11.911 -5.156 -12.017 1.00 84.69 98 VAL A N 1
ATOM 765 C CA . VAL A 1 98 ? 11.688 -6.068 -10.888 1.00 84.69 98 VAL A CA 1
ATOM 766 C C . VAL A 1 98 ? 12.679 -7.230 -10.937 1.00 84.69 98 VAL A C 1
ATOM 768 O O . VAL A 1 98 ? 13.416 -7.426 -9.978 1.00 84.69 98 VAL A O 1
ATOM 771 N N . TRP A 1 99 ? 12.807 -7.907 -12.086 1.00 86.88 99 TRP A N 1
ATOM 772 C CA . TRP A 1 99 ? 13.780 -8.994 -12.252 1.00 86.88 99 TRP A CA 1
ATOM 773 C C . TRP A 1 99 ? 15.227 -8.552 -11.985 1.00 86.88 99 TRP A C 1
ATOM 775 O O . TRP A 1 99 ? 15.996 -9.281 -11.361 1.00 86.88 99 TRP A O 1
ATOM 785 N N . TYR A 1 100 ? 15.616 -7.363 -12.459 1.00 87.12 100 TYR A N 1
ATOM 786 C CA . TYR A 1 100 ? 16.954 -6.824 -12.223 1.00 87.12 100 TYR A CA 1
ATOM 787 C C . TYR A 1 100 ? 17.192 -6.597 -10.729 1.00 87.12 100 TYR A C 1
ATOM 789 O O . TYR A 1 100 ? 18.187 -7.062 -10.180 1.00 87.12 100 TYR A O 1
ATOM 797 N N . LEU A 1 101 ? 16.262 -5.934 -10.048 1.00 82.75 101 LEU A N 1
ATOM 798 C CA . LEU A 1 101 ? 16.426 -5.620 -8.635 1.00 82.75 101 LEU A CA 1
ATOM 799 C C . LEU A 1 101 ? 16.374 -6.879 -7.743 1.00 82.75 101 LEU A C 1
ATOM 801 O O . LEU A 1 101 ? 17.145 -6.964 -6.788 1.00 82.75 101 LEU A O 1
ATOM 805 N N . GLU A 1 102 ? 15.540 -7.871 -8.074 1.00 83.44 102 GLU A N 1
ATOM 806 C CA . GLU A 1 102 ? 15.519 -9.193 -7.420 1.00 83.44 102 GLU A CA 1
ATOM 807 C C . GLU A 1 102 ? 16.866 -9.908 -7.575 1.00 83.44 102 GLU A C 1
ATOM 809 O O . GLU A 1 102 ? 17.462 -10.349 -6.594 1.00 83.44 102 GLU A O 1
ATOM 814 N N . LYS A 1 103 ? 17.408 -9.958 -8.799 1.00 86.19 103 LYS A N 1
ATOM 815 C CA . LYS A 1 103 ? 18.701 -10.597 -9.085 1.00 86.19 103 LYS A CA 1
ATOM 816 C C . LYS A 1 103 ? 19.856 -9.989 -8.281 1.00 86.19 103 LYS A C 1
ATOM 818 O O . LYS A 1 103 ? 20.810 -10.691 -7.952 1.00 86.19 103 LYS A O 1
ATOM 823 N N . HIS A 1 104 ? 19.784 -8.693 -7.991 1.00 82.25 104 HIS A N 1
ATOM 824 C CA . HIS A 1 104 ? 20.790 -7.971 -7.217 1.00 82.25 104 HIS A CA 1
ATOM 825 C C . HIS A 1 104 ? 20.498 -7.941 -5.702 1.00 82.25 104 HIS A C 1
ATOM 827 O O . HIS A 1 104 ? 21.218 -7.263 -4.974 1.00 82.25 104 HIS A O 1
ATOM 833 N N . ASN A 1 105 ? 19.491 -8.684 -5.214 1.00 74.38 105 ASN A N 1
ATOM 834 C CA . ASN A 1 105 ? 19.046 -8.707 -3.810 1.00 74.38 105 ASN A CA 1
ATOM 835 C C . ASN A 1 105 ? 18.696 -7.313 -3.251 1.00 74.38 105 ASN A C 1
ATOM 837 O O . ASN A 1 105 ? 18.891 -7.033 -2.069 1.00 74.38 105 ASN A O 1
ATOM 841 N N . ILE A 1 106 ? 18.201 -6.422 -4.115 1.00 71.50 106 ILE A N 1
ATOM 842 C CA . ILE A 1 106 ? 17.808 -5.052 -3.758 1.00 71.50 106 ILE A CA 1
ATOM 843 C C . ILE A 1 106 ? 16.346 -5.011 -3.275 1.00 71.50 106 ILE A C 1
ATOM 845 O O . ILE A 1 106 ? 15.964 -4.115 -2.519 1.00 71.50 106 ILE A O 1
ATOM 849 N N . LEU A 1 107 ? 15.520 -5.975 -3.704 1.00 64.25 107 LEU A N 1
ATOM 850 C CA . LEU A 1 107 ? 14.108 -6.084 -3.324 1.00 64.25 107 LEU A CA 1
ATOM 851 C C . LEU A 1 107 ? 13.854 -7.185 -2.305 1.00 64.25 107 LEU A C 1
ATOM 853 O O . LEU A 1 107 ? 14.491 -8.231 -2.337 1.00 64.25 107 LEU A O 1
ATOM 857 N N . MET A 1 108 ? 12.854 -6.948 -1.454 1.00 58.50 108 MET A N 1
ATOM 858 C CA . MET A 1 108 ? 12.131 -8.021 -0.774 1.00 58.50 108 MET A CA 1
ATOM 859 C C . MET A 1 108 ? 11.012 -8.557 -1.675 1.00 58.50 108 MET A C 1
ATOM 861 O O . MET A 1 108 ? 10.456 -7.801 -2.475 1.00 58.50 108 MET A O 1
ATOM 865 N N . ASP A 1 109 ? 10.677 -9.834 -1.486 1.00 50.31 109 ASP A N 1
ATOM 866 C CA . ASP A 1 109 ? 9.868 -10.687 -2.372 1.00 50.31 109 ASP A CA 1
ATOM 867 C C . ASP A 1 109 ? 8.438 -10.189 -2.690 1.00 50.31 109 ASP A C 1
ATOM 869 O O . ASP A 1 109 ? 7.798 -10.700 -3.608 1.00 50.31 109 ASP A O 1
ATOM 873 N N . GLU A 1 110 ? 7.914 -9.168 -1.997 1.00 53.25 110 GLU A N 1
ATOM 874 C CA . GLU A 1 110 ? 6.571 -8.631 -2.251 1.00 53.25 110 GLU A CA 1
ATOM 875 C C . GLU A 1 110 ? 6.544 -7.107 -2.455 1.00 53.25 110 GLU A C 1
ATOM 877 O O . GLU A 1 110 ? 6.396 -6.319 -1.513 1.00 53.25 110 GLU A O 1
ATOM 882 N N . GLN A 1 111 ? 6.589 -6.674 -3.718 1.00 57.12 111 GLN A N 1
ATOM 883 C CA . GLN A 1 111 ? 6.300 -5.290 -4.106 1.00 57.12 111 GLN A CA 1
ATOM 884 C C . GLN A 1 111 ? 4.992 -5.140 -4.886 1.00 57.12 111 GLN A C 1
ATOM 886 O O . GLN A 1 111 ? 4.480 -6.072 -5.505 1.00 57.12 111 GLN A O 1
ATOM 891 N N . ALA A 1 112 ? 4.436 -3.931 -4.820 1.00 56.31 112 ALA A N 1
ATOM 892 C CA . ALA A 1 112 ? 3.245 -3.509 -5.552 1.00 56.31 112 ALA A CA 1
ATOM 893 C C . ALA A 1 112 ? 3.636 -2.479 -6.634 1.00 56.31 112 ALA A C 1
ATOM 895 O O . ALA A 1 112 ? 4.743 -2.520 -7.159 1.00 56.31 112 ALA 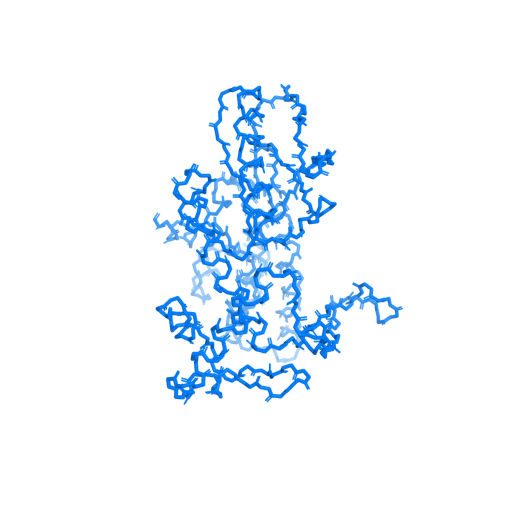A O 1
ATOM 896 N N . ASP A 1 113 ? 2.742 -1.546 -6.975 1.00 56.28 113 ASP A N 1
ATOM 897 C CA . ASP A 1 113 ? 2.977 -0.546 -8.030 1.00 56.28 113 ASP A CA 1
ATOM 898 C C . ASP A 1 113 ? 4.087 0.482 -7.693 1.00 56.28 113 ASP A C 1
ATOM 900 O O . ASP A 1 113 ? 4.641 1.096 -8.604 1.00 56.28 113 ASP A O 1
ATOM 904 N N . ASP A 1 114 ? 4.413 0.669 -6.405 1.00 70.19 114 ASP A N 1
ATOM 905 C CA . ASP A 1 114 ? 5.447 1.594 -5.920 1.00 70.19 114 ASP A CA 1
ATOM 906 C C . ASP A 1 114 ? 6.708 0.824 -5.481 1.00 70.19 114 ASP A C 1
ATOM 908 O O . ASP A 1 114 ? 6.628 -0.104 -4.673 1.00 70.19 114 ASP A O 1
ATOM 912 N N . LEU A 1 115 ? 7.879 1.249 -5.967 1.00 78.31 115 LEU A N 1
ATOM 913 C CA . LEU A 1 115 ? 9.183 0.702 -5.581 1.00 78.31 115 LEU A CA 1
ATOM 914 C C . LEU A 1 115 ? 9.574 1.189 -4.174 1.00 78.31 115 LEU A C 1
ATOM 916 O O . LEU A 1 115 ? 9.697 2.392 -3.945 1.00 78.31 115 LEU A O 1
ATOM 920 N N . ALA A 1 116 ? 9.818 0.261 -3.248 1.00 84.38 116 ALA A N 1
ATOM 921 C CA . ALA A 1 116 ? 10.296 0.549 -1.895 1.00 84.38 116 ALA A CA 1
ATOM 922 C C . ALA A 1 116 ? 11.595 -0.214 -1.592 1.00 84.38 116 ALA A C 1
ATOM 924 O O . ALA A 1 116 ? 11.595 -1.441 -1.501 1.00 84.38 116 ALA A O 1
ATOM 925 N N . LEU A 1 117 ? 12.695 0.517 -1.403 1.00 86.50 117 LEU A N 1
ATOM 926 C CA . LEU A 1 117 ? 13.977 -0.049 -0.975 1.00 86.50 117 LEU A CA 1
ATOM 927 C C . LEU A 1 117 ? 14.001 -0.156 0.554 1.00 86.50 117 LEU A C 1
ATOM 929 O O . LEU A 1 117 ? 13.757 0.835 1.245 1.00 86.50 117 LEU A O 1
ATOM 933 N N . ILE A 1 118 ? 14.273 -1.349 1.084 1.00 87.12 118 ILE A N 1
ATOM 934 C CA . ILE A 1 118 ? 14.228 -1.633 2.525 1.00 87.12 118 ILE A CA 1
ATOM 935 C C . ILE A 1 118 ? 15.527 -2.322 2.940 1.00 87.12 118 ILE A C 1
ATOM 937 O O . ILE A 1 118 ? 15.940 -3.297 2.324 1.00 87.12 118 ILE A O 1
ATOM 941 N N . CYS A 1 119 ? 16.143 -1.847 4.022 1.00 87.25 119 CYS A N 1
ATOM 942 C CA . CYS A 1 119 ? 17.266 -2.517 4.674 1.00 87.25 119 CYS A CA 1
ATOM 943 C C . CYS A 1 119 ? 17.052 -2.570 6.193 1.00 87.25 119 CYS A C 1
ATOM 945 O O . CYS A 1 119 ? 16.429 -1.674 6.770 1.00 87.25 119 CYS A O 1
ATOM 947 N N . SER A 1 120 ? 17.613 -3.583 6.851 1.00 90.44 120 SER A N 1
ATOM 948 C CA . SER A 1 120 ? 17.648 -3.692 8.310 1.00 90.44 120 SER A CA 1
ATOM 949 C C . SER A 1 120 ? 19.090 -3.886 8.755 1.00 90.44 120 SER A C 1
ATOM 951 O O . SER A 1 120 ? 19.743 -4.819 8.307 1.00 90.44 120 SER A O 1
ATOM 953 N N . GLU A 1 121 ? 19.589 -2.976 9.590 1.00 91.38 121 GLU A N 1
ATOM 954 C CA . GLU A 1 121 ? 20.979 -2.942 10.046 1.00 91.38 121 GLU A CA 1
ATOM 955 C C . GLU A 1 121 ? 21.048 -2.454 11.493 1.00 91.38 121 GLU A C 1
ATOM 957 O O . GLU A 1 121 ? 20.229 -1.631 11.915 1.00 91.38 121 GLU A O 1
ATOM 962 N N . ASP A 1 122 ? 22.082 -2.877 12.220 1.00 90.62 122 ASP A N 1
ATOM 963 C CA . ASP A 1 122 ? 22.326 -2.440 13.602 1.00 90.62 122 ASP A CA 1
ATOM 964 C C . ASP A 1 122 ? 22.878 -1.006 13.687 1.00 90.62 122 ASP A C 1
ATOM 966 O O . ASP A 1 122 ? 22.736 -0.321 14.702 1.00 90.62 122 ASP A O 1
ATOM 970 N N . SER A 1 123 ? 23.501 -0.524 12.606 1.00 91.06 123 SER A N 1
ATOM 971 C CA . SER A 1 123 ? 24.109 0.805 12.521 1.00 91.06 123 SER A CA 1
ATOM 972 C C . SER A 1 123 ? 23.523 1.620 11.374 1.00 91.06 123 SER A C 1
ATOM 974 O O . SER A 1 123 ? 23.444 1.167 10.232 1.00 91.06 123 SER A O 1
ATOM 976 N N . CYS A 1 124 ? 23.198 2.886 11.656 1.00 91.75 124 CYS A N 1
ATOM 977 C CA . CYS A 1 124 ? 22.752 3.842 10.639 1.00 91.75 124 CYS A CA 1
ATOM 978 C C . CYS A 1 124 ? 23.804 4.067 9.542 1.00 91.75 124 CYS A C 1
ATOM 980 O O . CYS A 1 124 ? 23.438 4.336 8.402 1.00 91.75 124 CYS A O 1
ATOM 982 N N . GLY A 1 125 ? 25.096 3.948 9.872 1.00 93.44 125 GLY A N 1
ATOM 983 C CA . GLY A 1 125 ? 26.175 4.061 8.889 1.00 93.44 125 GLY A CA 1
ATOM 984 C C . GLY A 1 125 ? 26.115 2.936 7.856 1.00 93.44 125 GLY A C 1
ATOM 985 O O . GLY A 1 125 ? 26.112 3.207 6.659 1.00 93.44 125 GLY A O 1
ATOM 986 N N . THR A 1 126 ? 25.971 1.691 8.316 1.00 92.88 126 THR A N 1
ATOM 987 C CA . THR A 1 126 ? 25.829 0.517 7.443 1.00 92.88 126 THR A CA 1
ATOM 988 C C . THR A 1 126 ? 24.554 0.596 6.607 1.00 92.88 126 THR A C 1
ATOM 990 O O . THR A 1 126 ? 24.605 0.381 5.398 1.00 92.88 126 THR A O 1
ATOM 993 N N . ALA A 1 127 ? 23.432 0.997 7.221 1.00 92.81 127 ALA A N 1
ATOM 994 C CA . ALA A 1 127 ? 22.172 1.210 6.507 1.00 92.81 127 ALA A CA 1
ATOM 995 C C . ALA A 1 127 ? 22.322 2.246 5.385 1.00 92.81 127 ALA A C 1
ATOM 997 O O . ALA A 1 127 ? 21.840 2.032 4.276 1.00 92.81 127 ALA A O 1
ATOM 998 N N . GLN A 1 128 ? 23.021 3.356 5.650 1.00 95.44 128 GLN A N 1
ATOM 999 C CA . GLN A 1 128 ? 23.264 4.384 4.642 1.00 95.44 128 GLN A CA 1
ATOM 1000 C C . GLN A 1 128 ? 24.072 3.846 3.463 1.00 95.44 128 GLN A C 1
ATOM 1002 O O . GLN A 1 128 ? 23.706 4.118 2.325 1.00 95.44 128 GLN A O 1
ATOM 1007 N N . VAL A 1 129 ? 25.156 3.108 3.728 1.00 94.19 129 VAL A N 1
ATOM 1008 C CA . VAL A 1 129 ? 26.007 2.537 2.673 1.00 94.19 129 VAL A CA 1
ATOM 1009 C C . VAL A 1 129 ? 25.193 1.586 1.799 1.00 94.19 129 VAL A C 1
ATOM 1011 O O . VAL A 1 129 ? 25.120 1.800 0.594 1.00 94.19 129 VAL A O 1
ATOM 1014 N N . ARG A 1 130 ? 24.486 0.622 2.402 1.00 91.06 130 ARG A N 1
ATOM 1015 C CA . ARG A 1 130 ? 23.683 -0.355 1.650 1.00 91.06 130 ARG A CA 1
ATOM 1016 C C . ARG A 1 130 ? 22.555 0.284 0.846 1.00 91.06 130 ARG A C 1
ATOM 1018 O O . ARG A 1 130 ? 22.345 -0.065 -0.312 1.00 91.06 130 ARG A O 1
ATOM 1025 N N . LEU A 1 131 ? 21.831 1.239 1.433 1.00 92.56 131 LEU A N 1
ATOM 1026 C CA . LEU A 1 131 ? 20.780 1.955 0.705 1.00 92.56 131 LEU A CA 1
ATOM 1027 C C . LEU A 1 131 ? 21.359 2.791 -0.435 1.00 92.56 131 LEU A C 1
ATOM 1029 O O . LEU A 1 131 ? 20.756 2.839 -1.502 1.00 92.56 131 LEU A O 1
ATOM 1033 N N . GLN A 1 132 ? 22.515 3.429 -0.237 1.00 94.88 132 GLN A N 1
ATOM 1034 C CA . GLN A 1 132 ? 23.157 4.193 -1.300 1.00 94.88 132 GLN A CA 1
ATOM 1035 C C . GLN A 1 132 ? 23.645 3.286 -2.434 1.00 94.88 132 GLN A C 1
ATOM 1037 O O . GLN A 1 132 ? 23.461 3.651 -3.587 1.00 94.88 132 GLN A O 1
ATOM 1042 N N . GLU A 1 133 ? 24.193 2.104 -2.142 1.00 91.50 133 GLU A N 1
ATOM 1043 C CA . GLU A 1 133 ? 24.543 1.100 -3.162 1.00 91.50 133 GLU A CA 1
ATOM 1044 C C . GLU A 1 133 ? 23.316 0.679 -3.982 1.00 91.50 133 GLU A C 1
ATOM 1046 O O . GLU A 1 133 ? 23.368 0.664 -5.211 1.00 91.50 133 GLU A O 1
ATOM 1051 N N . CYS A 1 134 ? 22.186 0.421 -3.316 1.00 90.00 134 CYS A N 1
ATOM 1052 C CA . CYS A 1 134 ? 20.925 0.102 -3.987 1.00 90.00 134 CYS A CA 1
ATOM 1053 C C . CYS A 1 134 ? 20.434 1.255 -4.876 1.00 90.00 134 CYS A C 1
ATOM 1055 O O . CYS A 1 134 ? 19.980 1.021 -5.995 1.00 90.00 134 CYS A O 1
ATOM 1057 N N . LEU A 1 135 ? 20.533 2.500 -4.394 1.00 91.44 135 LEU A N 1
ATOM 1058 C CA . LEU A 1 135 ? 20.184 3.693 -5.168 1.00 91.44 135 LEU A CA 1
ATOM 1059 C C . LEU A 1 135 ? 21.091 3.846 -6.393 1.00 91.44 135 LEU A C 1
ATOM 1061 O O . LEU A 1 135 ? 20.574 4.070 -7.479 1.00 91.44 135 LEU A O 1
ATOM 1065 N N . THR A 1 136 ? 22.402 3.645 -6.251 1.00 91.69 136 THR A N 1
ATOM 1066 C CA . THR A 1 136 ? 23.357 3.714 -7.368 1.00 91.69 136 THR A CA 1
ATOM 1067 C C . THR A 1 136 ? 23.069 2.647 -8.429 1.00 91.69 136 THR A C 1
ATOM 1069 O O . THR A 1 136 ? 23.102 2.936 -9.622 1.00 91.69 136 THR A O 1
ATOM 1072 N N . LEU A 1 137 ? 22.744 1.414 -8.022 1.00 89.31 137 LEU A N 1
ATOM 1073 C CA . LEU A 1 137 ? 22.365 0.348 -8.960 1.00 89.31 137 LEU A CA 1
ATOM 1074 C C . LEU A 1 137 ? 21.053 0.663 -9.687 1.00 89.31 137 LEU A C 1
ATOM 1076 O O . LEU A 1 137 ? 20.912 0.346 -10.870 1.00 89.31 137 LEU A O 1
ATOM 1080 N N . LEU A 1 138 ? 20.101 1.291 -8.992 1.00 89.06 138 LEU A N 1
ATOM 1081 C CA . LEU A 1 138 ? 18.860 1.764 -9.594 1.00 89.06 138 LEU A CA 1
ATOM 1082 C C . LEU A 1 138 ? 19.120 2.903 -10.588 1.00 89.06 138 LEU A C 1
ATOM 1084 O O . LEU A 1 138 ? 18.552 2.870 -11.673 1.00 89.06 138 LEU A O 1
ATOM 1088 N N . GLU A 1 139 ? 19.976 3.869 -10.247 1.00 89.31 139 GLU A N 1
ATOM 1089 C CA . GLU A 1 139 ? 20.371 4.975 -11.131 1.00 89.31 139 GLU A CA 1
ATOM 1090 C C . GLU A 1 139 ? 20.995 4.455 -12.425 1.00 89.31 139 GLU A C 1
ATOM 1092 O O . GLU A 1 139 ? 20.503 4.780 -13.504 1.00 89.31 139 GLU A O 1
ATOM 1097 N N . GLN A 1 140 ? 21.992 3.570 -12.309 1.00 89.50 140 GLN A N 1
ATOM 1098 C CA . GLN A 1 140 ? 22.650 2.929 -13.452 1.00 89.50 140 GLN A CA 1
ATOM 1099 C C . GLN A 1 140 ? 21.638 2.241 -14.365 1.00 89.50 140 GLN A C 1
ATOM 1101 O O . GLN A 1 140 ? 21.637 2.454 -15.575 1.00 89.50 140 GLN A O 1
ATOM 1106 N N . TRP A 1 141 ? 20.720 1.470 -13.779 1.00 88.88 141 TRP A N 1
ATOM 1107 C CA . TRP A 1 141 ? 19.666 0.833 -14.554 1.00 88.88 141 TRP A CA 1
ATOM 1108 C C . TRP A 1 141 ? 18.760 1.876 -15.217 1.00 88.88 141 TRP A C 1
ATOM 1110 O O . TRP A 1 141 ? 18.451 1.775 -16.399 1.00 88.88 141 TRP A O 1
ATOM 1120 N N . THR A 1 142 ? 18.329 2.916 -14.506 1.00 88.69 142 THR A N 1
ATOM 1121 C CA . THR A 1 142 ? 17.455 3.926 -15.115 1.00 88.69 142 THR A CA 1
ATOM 1122 C C . THR A 1 142 ? 18.136 4.686 -16.249 1.00 88.69 142 THR A C 1
ATOM 1124 O O . THR A 1 142 ? 17.473 4.958 -17.250 1.00 88.69 142 THR A O 1
ATOM 1127 N N . ASP A 1 143 ? 19.441 4.930 -16.152 1.00 87.94 143 ASP A N 1
ATOM 1128 C CA . ASP A 1 143 ? 20.235 5.555 -17.208 1.00 87.94 143 ASP A CA 1
ATOM 1129 C C . ASP A 1 143 ? 20.341 4.645 -18.441 1.00 87.94 143 ASP A C 1
ATOM 1131 O O . ASP A 1 143 ? 20.023 5.080 -19.552 1.00 87.94 143 ASP A O 1
ATOM 1135 N N . ASP A 1 144 ? 20.666 3.361 -18.247 1.00 86.62 144 ASP A N 1
ATOM 1136 C CA . ASP A 1 144 ? 20.732 2.355 -19.320 1.00 86.62 144 ASP A CA 1
ATOM 1137 C C . ASP A 1 144 ? 19.404 2.225 -20.082 1.00 86.62 144 ASP A C 1
ATOM 1139 O O . ASP A 1 144 ? 19.370 1.987 -21.293 1.00 86.62 144 ASP A O 1
ATOM 1143 N N . TRP A 1 145 ? 18.287 2.396 -19.370 1.00 84.19 145 TRP A N 1
ATOM 1144 C CA . TRP A 1 145 ? 16.937 2.293 -19.920 1.00 84.19 145 TRP A CA 1
ATOM 1145 C C . TRP A 1 145 ? 16.331 3.642 -20.322 1.00 84.19 145 TRP A C 1
ATOM 1147 O O . TRP A 1 145 ? 15.152 3.694 -20.689 1.00 84.19 145 TRP A O 1
ATOM 1157 N N . THR A 1 146 ? 17.113 4.729 -20.326 1.00 84.94 146 THR A N 1
ATOM 1158 C CA . THR A 1 146 ? 16.688 6.095 -20.702 1.00 84.94 146 THR A CA 1
ATOM 1159 C C . THR A 1 146 ? 15.488 6.614 -19.893 1.00 84.94 146 THR A C 1
ATOM 1161 O O . THR A 1 146 ? 14.651 7.377 -20.381 1.00 84.94 146 THR A O 1
ATOM 1164 N N . MET A 1 147 ? 15.376 6.177 -18.640 1.00 83.25 147 MET A N 1
ATOM 1165 C CA . MET A 1 147 ? 14.322 6.555 -17.707 1.00 83.25 147 MET A CA 1
ATOM 1166 C C . MET A 1 147 ? 14.799 7.660 -16.770 1.00 83.25 147 MET A C 1
ATOM 1168 O O . MET A 1 147 ? 15.905 7.630 -16.253 1.00 83.25 147 MET A O 1
ATOM 1172 N N . THR A 1 148 ? 13.929 8.629 -16.488 1.00 81.19 148 THR A N 1
ATOM 1173 C CA . THR A 1 148 ? 14.241 9.710 -15.546 1.00 81.19 148 THR A CA 1
ATOM 1174 C C . THR A 1 148 ? 13.544 9.482 -14.212 1.00 81.19 148 THR A C 1
ATOM 1176 O O . THR A 1 148 ? 12.312 9.451 -14.144 1.00 81.19 148 THR A O 1
ATOM 1179 N N . VAL A 1 149 ? 14.319 9.399 -13.130 1.00 82.19 149 VAL A N 1
ATOM 1180 C CA . VAL A 1 149 ? 13.773 9.350 -11.769 1.00 82.19 149 VAL A CA 1
ATOM 1181 C C . VAL A 1 149 ? 13.495 10.762 -11.251 1.00 82.19 149 VAL A C 1
ATOM 1183 O O . VAL A 1 149 ? 14.357 11.641 -11.265 1.00 82.19 149 VAL A O 1
ATOM 1186 N N . ASN A 1 150 ? 12.277 10.991 -10.756 1.00 83.31 150 ASN A N 1
ATOM 1187 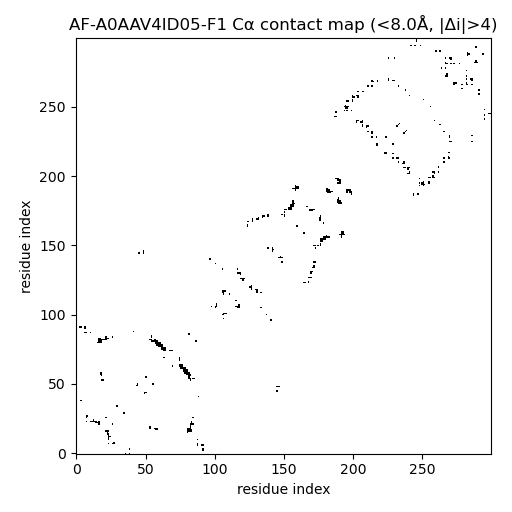C CA . ASN A 1 150 ? 11.902 12.262 -10.139 1.00 83.31 150 ASN A CA 1
ATOM 1188 C C . ASN A 1 150 ? 12.366 12.309 -8.677 1.00 83.31 150 ASN A C 1
ATOM 1190 O O . ASN A 1 150 ? 11.625 11.905 -7.781 1.00 83.31 150 ASN A O 1
ATOM 1194 N N . ALA A 1 151 ? 13.569 12.835 -8.443 1.00 82.19 151 ALA A N 1
ATOM 1195 C CA . ALA A 1 151 ? 14.173 12.914 -7.113 1.00 82.19 151 ALA A CA 1
ATOM 1196 C C . ALA A 1 151 ? 13.282 13.605 -6.065 1.00 82.19 151 ALA A C 1
ATOM 1198 O O . ALA A 1 151 ? 13.188 13.125 -4.942 1.00 82.19 151 ALA A O 1
ATOM 1199 N N . ALA A 1 152 ? 12.554 14.663 -6.439 1.00 83.62 152 ALA A N 1
ATOM 1200 C CA . ALA A 1 152 ? 11.709 15.430 -5.516 1.00 83.62 152 ALA A CA 1
ATOM 1201 C C . ALA A 1 152 ? 10.486 14.656 -4.989 1.00 83.62 152 ALA A C 1
ATOM 1203 O O . ALA A 1 152 ? 9.840 15.091 -4.038 1.00 83.62 152 ALA A O 1
ATOM 1204 N N . LYS A 1 153 ? 10.125 13.531 -5.618 1.00 84.75 153 LYS A N 1
ATOM 1205 C CA . LYS A 1 153 ? 9.049 12.651 -5.138 1.00 84.75 153 LYS A CA 1
ATOM 1206 C C . LYS A 1 153 ? 9.546 11.532 -4.231 1.00 84.75 153 LYS A C 1
ATOM 1208 O O . LYS A 1 153 ? 8.717 10.865 -3.616 1.00 84.75 153 LYS A O 1
ATOM 1213 N N . ASN A 1 154 ? 10.856 11.316 -4.170 1.00 89.62 154 ASN A N 1
ATOM 1214 C CA . ASN A 1 154 ? 11.448 10.252 -3.383 1.00 89.62 154 ASN A CA 1
ATOM 1215 C C . ASN A 1 154 ? 11.845 10.793 -2.014 1.00 89.62 154 ASN A C 1
ATOM 1217 O O . ASN A 1 154 ? 12.431 11.866 -1.887 1.00 89.62 154 ASN A O 1
ATOM 1221 N N . THR A 1 155 ? 11.530 10.026 -0.984 1.00 93.19 155 THR A N 1
ATOM 1222 C CA . THR A 1 155 ? 11.894 10.319 0.398 1.00 93.19 155 THR A CA 1
ATOM 1223 C C . THR A 1 155 ? 12.446 9.056 1.034 1.00 93.19 155 THR A C 1
ATOM 1225 O O . THR A 1 155 ? 12.289 7.957 0.500 1.00 93.19 155 THR A O 1
ATOM 1228 N N . TYR A 1 156 ? 13.101 9.203 2.180 1.00 94.88 156 TYR A N 1
ATOM 1229 C CA . TYR A 1 156 ? 13.494 8.063 3.001 1.00 94.88 156 TYR A CA 1
ATOM 1230 C C . TYR A 1 156 ? 12.895 8.175 4.399 1.00 94.88 156 TYR A C 1
ATOM 1232 O O . TYR A 1 156 ? 12.574 9.261 4.886 1.00 94.88 156 TYR A O 1
ATOM 1240 N N . SER A 1 157 ? 12.790 7.039 5.077 1.00 94.75 157 SER A N 1
ATOM 1241 C CA . SER A 1 157 ? 12.287 6.959 6.444 1.00 94.75 157 SER A CA 1
ATOM 1242 C C . SER A 1 157 ? 13.154 6.013 7.257 1.00 94.75 157 SER A C 1
ATOM 1244 O O . SER A 1 157 ? 13.709 5.058 6.722 1.00 94.75 157 SER A O 1
ATOM 1246 N N . ILE A 1 158 ? 13.275 6.283 8.557 1.00 94.62 158 ILE A N 1
ATOM 1247 C CA . ILE A 1 158 ? 14.006 5.421 9.489 1.00 94.62 158 ILE A CA 1
ATOM 1248 C C . ILE A 1 158 ? 13.032 4.949 10.560 1.00 94.62 158 ILE A C 1
ATOM 1250 O O . ILE A 1 158 ? 12.341 5.770 11.170 1.00 94.62 158 ILE A O 1
ATOM 1254 N N . PHE A 1 159 ? 13.028 3.643 10.812 1.00 94.12 159 PHE A N 1
ATOM 1255 C CA . PHE A 1 159 ? 12.256 3.023 11.880 1.00 94.12 159 PHE A CA 1
ATOM 1256 C C . PHE A 1 159 ? 13.210 2.449 12.923 1.00 94.12 159 PHE A C 1
ATOM 1258 O O . PHE A 1 159 ? 14.004 1.568 12.611 1.00 94.12 159 PHE A O 1
ATOM 1265 N N . SER A 1 160 ? 13.178 2.965 14.151 1.00 92.94 160 SER A N 1
ATOM 1266 C CA . SER A 1 160 ? 14.015 2.452 15.240 1.00 92.94 160 SER A CA 1
ATOM 1267 C C . SER A 1 160 ? 13.476 2.866 16.609 1.00 92.94 160 SER A C 1
ATOM 1269 O O . SER A 1 160 ? 12.828 3.901 16.774 1.00 92.94 160 SER A O 1
ATOM 1271 N N . LEU A 1 161 ? 13.745 2.024 17.607 1.00 90.88 161 LEU A N 1
ATOM 1272 C CA . LEU A 1 161 ? 13.404 2.278 19.006 1.00 90.88 161 LEU A CA 1
ATOM 1273 C C . LEU A 1 161 ? 14.373 3.268 19.675 1.00 90.88 161 LEU A C 1
ATOM 1275 O O . LEU A 1 161 ? 14.043 3.830 20.721 1.00 90.88 161 LEU A O 1
ATOM 1279 N N . SER A 1 162 ? 15.544 3.508 19.075 1.00 89.69 162 SER A N 1
ATOM 1280 C CA . SER A 1 162 ? 16.526 4.467 19.585 1.00 89.69 162 SER A CA 1
ATOM 1281 C C . SER A 1 162 ? 15.991 5.899 19.520 1.00 89.69 162 SER A C 1
ATOM 1283 O O . SER A 1 162 ? 15.309 6.304 18.580 1.00 89.69 162 SER A O 1
ATOM 1285 N N . THR A 1 163 ? 16.323 6.705 20.525 1.00 84.00 163 THR A N 1
ATOM 1286 C CA . THR A 1 163 ? 15.988 8.137 20.549 1.00 84.00 163 THR A CA 1
ATOM 1287 C C . THR A 1 163 ? 17.039 9.004 19.860 1.00 84.00 163 THR A C 1
ATOM 1289 O O . THR A 1 163 ? 16.752 10.149 19.519 1.00 84.00 163 THR A O 1
ATOM 1292 N N . LYS A 1 164 ? 18.242 8.464 19.633 1.00 85.56 164 LYS A N 1
ATOM 1293 C CA . LYS A 1 164 ? 19.396 9.164 19.058 1.00 85.56 164 LYS A CA 1
ATOM 1294 C C . LYS A 1 164 ? 19.736 8.563 17.697 1.00 85.56 164 LYS A C 1
ATOM 1296 O O . LYS A 1 164 ? 20.697 7.813 17.565 1.00 85.56 164 LYS A O 1
ATOM 1301 N N . ILE A 1 165 ? 18.911 8.860 16.698 1.00 86.06 165 ILE A N 1
ATOM 1302 C CA . ILE A 1 165 ? 19.090 8.362 15.330 1.00 86.06 165 ILE A CA 1
ATOM 1303 C C . ILE A 1 165 ? 19.594 9.516 14.456 1.00 86.06 165 ILE A C 1
ATOM 1305 O O . ILE A 1 165 ? 18.849 10.486 14.270 1.00 86.06 165 ILE A O 1
ATOM 1309 N N . PRO A 1 166 ? 20.824 9.448 13.917 1.00 90.69 166 PRO A N 1
ATOM 1310 C CA . PRO A 1 166 ? 21.301 10.444 12.968 1.00 90.69 166 PRO A CA 1
ATOM 1311 C C . PRO A 1 166 ? 20.500 10.374 11.661 1.00 90.69 166 PRO A C 1
ATOM 1313 O O . PRO A 1 166 ? 20.008 9.320 11.260 1.00 90.69 166 PRO A O 1
ATOM 1316 N N . ASN A 1 167 ? 20.371 11.510 10.978 1.00 93.00 167 ASN A N 1
ATOM 1317 C CA . ASN A 1 167 ? 19.810 11.525 9.629 1.00 93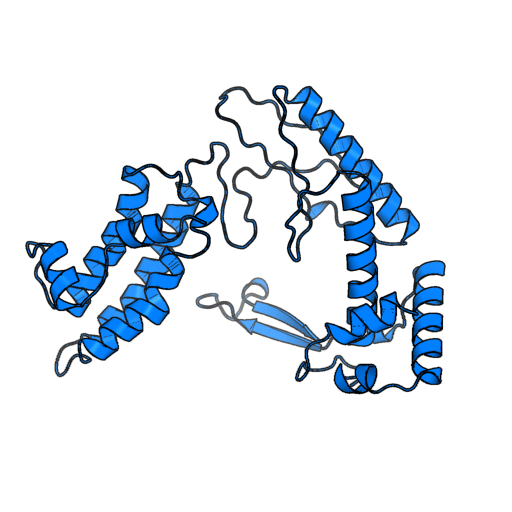.00 167 ASN A CA 1
ATOM 1318 C C . ASN A 1 167 ? 20.789 10.874 8.647 1.00 93.00 167 ASN A C 1
ATOM 1320 O O . ASN A 1 167 ? 22.000 11.077 8.751 1.00 93.00 167 ASN A O 1
ATOM 1324 N N . LEU A 1 168 ? 20.246 10.140 7.677 1.00 94.19 168 LEU A N 1
ATOM 1325 C CA . LEU A 1 168 ? 21.033 9.557 6.597 1.00 94.19 168 LEU A CA 1
ATOM 1326 C C . LEU A 1 168 ? 21.271 10.603 5.504 1.00 94.19 168 LEU A C 1
ATOM 1328 O O . LEU A 1 168 ? 20.443 11.487 5.264 1.00 94.19 168 LEU A O 1
ATOM 1332 N N . ARG A 1 169 ? 22.407 10.483 4.825 1.00 95.81 169 ARG A N 1
ATOM 1333 C CA . ARG A 1 169 ? 22.774 11.260 3.641 1.00 95.81 169 ARG A CA 1
ATOM 1334 C C . ARG A 1 169 ? 22.646 10.371 2.408 1.00 95.81 169 ARG A C 1
ATOM 1336 O O . ARG A 1 169 ? 23.638 9.826 1.942 1.00 95.81 169 ARG A O 1
ATOM 1343 N N . LEU A 1 170 ? 21.417 10.213 1.925 1.00 95.44 170 LEU A N 1
ATOM 1344 C CA . LEU A 1 170 ? 21.098 9.429 0.730 1.00 95.44 170 LEU A CA 1
ATOM 1345 C C . LEU A 1 170 ? 20.880 10.358 -0.460 1.00 95.44 170 LEU A C 1
ATOM 1347 O O . LEU A 1 170 ? 20.204 11.380 -0.321 1.00 95.44 170 LEU A O 1
ATOM 1351 N N . ARG A 1 171 ? 21.437 10.016 -1.619 1.00 94.00 171 ARG A N 1
ATOM 1352 C CA . ARG A 1 171 ? 21.301 10.793 -2.853 1.00 94.00 171 ARG A CA 1
ATOM 1353 C C . ARG A 1 171 ? 20.713 9.948 -3.973 1.00 94.00 171 ARG A C 1
ATOM 1355 O O . ARG A 1 171 ? 21.062 8.778 -4.095 1.00 94.00 171 ARG A O 1
ATOM 1362 N N . ILE A 1 172 ? 19.856 10.578 -4.774 1.00 90.88 172 ILE A N 1
ATOM 1363 C CA . ILE A 1 172 ? 19.395 10.062 -6.064 1.00 90.88 172 ILE A CA 1
ATOM 1364 C C . ILE A 1 172 ? 19.469 11.175 -7.121 1.00 90.88 172 ILE A C 1
ATOM 1366 O O . ILE A 1 172 ? 19.038 12.299 -6.857 1.00 90.88 172 ILE A O 1
ATOM 1370 N N . ASN A 1 173 ? 20.029 10.911 -8.297 1.00 87.25 173 ASN A N 1
ATOM 1371 C CA . ASN A 1 173 ? 20.331 11.876 -9.355 1.00 87.25 173 ASN A CA 1
ATOM 1372 C C . ASN A 1 173 ? 21.014 13.139 -8.801 1.00 87.25 173 ASN A C 1
ATOM 1374 O O . ASN A 1 173 ? 20.551 14.262 -9.015 1.00 87.25 173 ASN A O 1
ATOM 1378 N N . ASN A 1 174 ? 22.063 12.950 -7.990 1.00 86.81 174 ASN A N 1
ATOM 1379 C CA . ASN A 1 174 ? 22.784 13.994 -7.240 1.00 86.81 174 ASN A CA 1
ATOM 1380 C C . ASN A 1 174 ? 21.948 14.830 -6.247 1.00 86.81 174 ASN A C 1
ATOM 1382 O O . ASN A 1 174 ? 22.488 15.724 -5.592 1.00 86.81 174 ASN A O 1
ATOM 1386 N N . SER A 1 175 ? 20.662 14.532 -6.073 1.00 92.06 175 SER A N 1
ATOM 1387 C CA . SER A 1 175 ? 19.766 15.239 -5.159 1.00 92.06 175 SER A CA 1
ATOM 1388 C C . SER A 1 175 ? 19.701 14.522 -3.815 1.00 92.06 175 SER A C 1
ATOM 1390 O O . SER A 1 175 ? 19.519 13.308 -3.764 1.00 92.06 175 SER A O 1
ATOM 1392 N N . LEU A 1 176 ? 19.844 15.265 -2.715 1.00 94.69 176 LEU A N 1
ATOM 1393 C CA . LEU A 1 176 ? 19.707 14.714 -1.366 1.00 94.69 176 LEU A CA 1
ATOM 1394 C C . LEU A 1 176 ? 18.238 14.366 -1.091 1.00 94.69 176 LEU A C 1
ATOM 1396 O O . L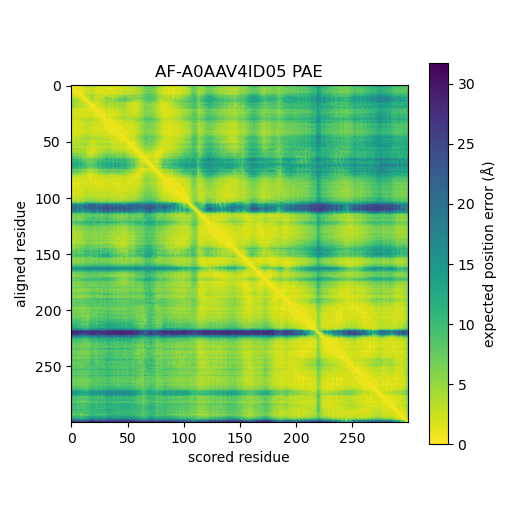EU A 1 176 ? 17.367 15.218 -1.248 1.00 94.69 176 LEU A O 1
ATOM 1400 N N . LEU A 1 177 ? 17.977 13.136 -0.653 1.00 95.19 177 LEU A N 1
ATOM 1401 C CA . LEU A 1 177 ? 16.638 12.703 -0.271 1.00 95.19 177 LEU A CA 1
ATOM 1402 C C . LEU A 1 177 ? 16.205 13.356 1.043 1.00 95.19 177 LEU A C 1
ATOM 1404 O O . LEU A 1 177 ? 16.971 13.428 2.008 1.00 95.19 177 LEU A O 1
ATOM 1408 N N . GLU A 1 178 ? 14.945 13.777 1.097 1.00 94.00 178 GLU A N 1
ATOM 1409 C CA . GLU A 1 178 ? 14.338 14.294 2.319 1.00 94.00 178 GLU A CA 1
ATOM 1410 C C . GLU A 1 178 ? 13.848 13.155 3.218 1.00 94.00 178 GLU A C 1
ATOM 1412 O O . GLU A 1 178 ? 13.358 12.119 2.757 1.00 94.00 178 GLU A O 1
ATOM 1417 N N . LYS A 1 179 ? 13.967 13.364 4.532 1.00 94.25 179 LYS A N 1
ATOM 1418 C CA . LYS A 1 179 ? 13.446 12.435 5.534 1.00 94.25 179 LYS A CA 1
ATOM 1419 C C . LYS A 1 179 ? 11.952 12.664 5.736 1.00 94.25 179 LYS A C 1
ATOM 1421 O O . LYS A 1 179 ? 11.548 13.734 6.184 1.00 94.25 179 LYS A O 1
ATOM 1426 N N . GLU A 1 180 ? 11.155 11.625 5.533 1.00 94.44 180 GLU A N 1
ATOM 1427 C CA . GLU A 1 180 ? 9.739 11.592 5.890 1.00 94.44 180 GLU A CA 1
ATOM 1428 C C . GLU A 1 180 ? 9.552 10.749 7.159 1.00 94.44 180 GLU A C 1
ATOM 1430 O O . GLU A 1 180 ? 9.946 9.584 7.217 1.00 94.44 180 GLU A O 1
ATOM 1435 N N . ASN A 1 181 ? 8.960 11.328 8.204 1.00 93.19 181 ASN A N 1
ATOM 1436 C CA . ASN A 1 181 ? 8.762 10.633 9.483 1.00 93.19 181 ASN A CA 1
ATOM 1437 C C . ASN A 1 181 ? 7.477 9.800 9.504 1.00 93.19 181 ASN A C 1
ATOM 1439 O O . ASN A 1 181 ? 7.381 8.850 10.279 1.00 93.19 181 ASN A O 1
ATOM 1443 N N . TYR A 1 182 ? 6.489 10.166 8.686 1.00 94.50 182 TYR A N 1
ATOM 1444 C CA . TYR A 1 182 ? 5.201 9.487 8.618 1.00 94.50 182 TYR A CA 1
ATOM 1445 C C . TYR A 1 182 ? 4.895 9.028 7.191 1.00 94.50 182 TYR A C 1
ATOM 1447 O O . TYR A 1 182 ? 3.881 9.448 6.614 1.00 94.50 182 TYR A O 1
ATOM 1455 N N . PRO A 1 183 ? 5.754 8.178 6.596 1.00 93.62 183 PRO A N 1
ATOM 1456 C CA . PRO A 1 183 ? 5.571 7.757 5.220 1.00 93.62 183 PRO A CA 1
ATOM 1457 C C . PRO A 1 183 ? 4.264 6.979 5.099 1.00 93.62 183 PRO A C 1
ATOM 1459 O O . PRO A 1 183 ? 3.853 6.226 5.992 1.00 93.62 183 PRO A O 1
ATOM 1462 N N . LYS A 1 184 ? 3.587 7.184 3.973 1.00 91.69 184 LYS A N 1
ATOM 1463 C CA . LYS A 1 184 ? 2.367 6.463 3.645 1.00 91.69 184 LYS A CA 1
ATOM 1464 C C . LYS A 1 184 ? 2.653 5.498 2.511 1.00 91.69 184 LYS A C 1
ATOM 1466 O O . LYS A 1 184 ? 2.861 5.934 1.387 1.00 91.69 184 LYS A O 1
ATOM 1471 N N . TYR A 1 185 ? 2.561 4.209 2.801 1.00 88.50 185 TYR A N 1
ATOM 1472 C CA . TYR A 1 185 ? 2.775 3.141 1.833 1.00 88.50 185 TYR A CA 1
ATOM 1473 C C . TYR A 1 185 ? 1.543 2.237 1.789 1.00 88.50 185 TYR A C 1
ATOM 1475 O O . TYR A 1 185 ? 1.000 1.867 2.832 1.00 88.50 185 TYR A O 1
ATOM 1483 N N . LEU A 1 186 ? 1.016 1.979 0.587 1.00 86.56 186 LEU A N 1
ATOM 1484 C CA . LEU A 1 186 ? -0.196 1.171 0.355 1.00 86.56 186 LEU A CA 1
ATOM 1485 C C . LEU A 1 186 ? -1.397 1.538 1.247 1.00 86.56 186 LEU A C 1
ATOM 1487 O O . LEU A 1 186 ? -2.201 0.700 1.655 1.00 86.56 186 LEU A O 1
ATOM 1491 N N . GLY A 1 187 ? -1.550 2.825 1.564 1.00 88.44 187 GLY A N 1
ATOM 1492 C CA . GLY A 1 187 ? -2.652 3.312 2.397 1.00 88.44 187 GLY A CA 1
ATOM 1493 C C . GLY A 1 187 ? -2.420 3.236 3.910 1.00 88.44 187 GLY A C 1
ATOM 1494 O O . GLY A 1 187 ? -3.262 3.750 4.649 1.00 88.44 187 GLY A O 1
ATOM 1495 N N . VAL A 1 188 ? -1.298 2.670 4.362 1.00 92.75 188 VAL A N 1
ATOM 1496 C CA . VAL A 1 188 ? -0.883 2.582 5.768 1.00 92.75 188 VAL A CA 1
ATOM 1497 C C . VAL A 1 188 ? 0.146 3.670 6.064 1.00 92.75 188 VAL A C 1
ATOM 1499 O O . VAL A 1 188 ? 1.101 3.852 5.315 1.00 92.75 188 VAL A O 1
ATOM 1502 N N . THR A 1 189 ? -0.064 4.425 7.139 1.00 95.31 189 THR A N 1
ATOM 1503 C CA . THR A 1 189 ? 0.897 5.412 7.638 1.00 95.31 189 THR A CA 1
ATOM 1504 C C . THR A 1 189 ? 1.787 4.771 8.690 1.00 95.31 189 THR A C 1
ATOM 1506 O O . THR A 1 189 ? 1.295 4.310 9.716 1.00 95.31 189 THR A O 1
ATOM 1509 N N . PHE A 1 190 ? 3.091 4.773 8.453 1.00 94.62 190 PHE A N 1
ATOM 1510 C CA . PHE A 1 190 ? 4.068 4.301 9.424 1.00 94.62 190 PHE A CA 1
ATOM 1511 C C . PHE A 1 190 ? 4.467 5.462 10.337 1.00 94.62 190 PHE A C 1
ATOM 1513 O O . PHE A 1 190 ? 4.330 6.627 9.972 1.00 94.62 190 PHE A O 1
ATOM 1520 N N . ASP A 1 191 ? 4.928 5.156 11.542 1.00 93.38 191 ASP A N 1
ATOM 1521 C CA . ASP A 1 191 ? 5.541 6.128 12.446 1.00 93.38 191 ASP A CA 1
ATOM 1522 C C . ASP A 1 191 ? 6.947 5.655 12.834 1.00 93.38 191 ASP A C 1
ATOM 1524 O O . ASP A 1 191 ? 7.204 4.452 12.773 1.00 93.38 191 ASP A O 1
ATOM 1528 N N . PRO A 1 192 ? 7.856 6.550 13.264 1.00 93.12 192 PRO A N 1
ATOM 1529 C CA . PRO A 1 192 ? 9.277 6.216 13.424 1.00 93.12 192 PRO A CA 1
ATOM 1530 C C . PRO A 1 192 ? 9.570 5.071 14.402 1.00 93.12 192 PRO A C 1
ATOM 1532 O O . PRO A 1 192 ? 10.634 4.465 14.345 1.00 93.12 192 PRO A O 1
ATOM 1535 N N . ARG A 1 193 ? 8.637 4.772 15.313 1.00 92.44 193 ARG A N 1
ATOM 1536 C CA . ARG A 1 193 ? 8.759 3.700 16.312 1.00 92.44 193 ARG A CA 1
ATOM 1537 C C . ARG A 1 193 ? 7.796 2.538 16.074 1.00 92.44 193 ARG A C 1
ATOM 1539 O O . ARG A 1 193 ? 7.699 1.664 16.928 1.00 92.44 193 ARG A O 1
ATOM 1546 N N . LEU A 1 194 ? 7.062 2.551 14.959 1.00 93.56 194 LEU A N 1
ATOM 1547 C CA . LEU A 1 194 ? 6.053 1.547 14.607 1.00 93.56 194 LEU A CA 1
ATOM 1548 C C . LEU A 1 194 ? 5.039 1.294 15.741 1.00 93.56 194 LEU A C 1
ATOM 1550 O O . LEU A 1 194 ? 4.624 0.170 16.006 1.00 93.56 194 LEU A O 1
ATOM 1554 N N . THR A 1 195 ? 4.634 2.359 16.435 1.00 94.00 195 THR A N 1
ATOM 1555 C CA . THR A 1 195 ? 3.599 2.323 17.487 1.00 94.00 195 THR A CA 1
ATOM 1556 C C . THR A 1 195 ? 2.182 2.246 16.918 1.00 94.00 195 THR A C 1
ATOM 1558 O O . THR A 1 195 ? 1.221 1.933 17.633 1.00 94.00 195 THR A O 1
ATOM 1561 N N . TRP A 1 196 ? 2.047 2.598 15.640 1.00 95.94 196 TRP A N 1
ATOM 1562 C CA . TRP A 1 196 ? 0.835 2.700 14.837 1.00 95.94 196 TRP A CA 1
ATOM 1563 C C . TRP A 1 196 ? -0.180 3.727 15.330 1.00 95.94 196 TRP A C 1
ATOM 1565 O O . TRP A 1 196 ? -1.330 3.735 14.885 1.00 95.94 196 TRP A O 1
ATOM 1575 N N . CYS A 1 197 ? 0.221 4.633 16.226 1.00 94.88 197 CYS A N 1
ATOM 1576 C CA . CYS A 1 197 ? -0.692 5.610 16.816 1.00 94.88 197 CYS A CA 1
ATOM 1577 C C . CYS A 1 197 ? -1.324 6.509 15.739 1.00 94.88 197 CYS A C 1
ATOM 1579 O O . CYS A 1 197 ? -2.548 6.643 15.668 1.00 94.88 197 CYS A O 1
ATOM 1581 N N . LYS A 1 198 ? -0.496 7.051 14.833 1.00 94.94 198 LYS A N 1
ATOM 1582 C CA . LYS A 1 198 ? -0.942 7.946 13.754 1.00 94.94 198 LYS A CA 1
ATOM 1583 C C . LYS A 1 198 ? -1.865 7.246 12.753 1.00 94.94 198 LYS A C 1
ATOM 1585 O O . LYS A 1 198 ? -2.856 7.831 12.299 1.00 94.94 198 LYS A O 1
ATOM 1590 N N . GLN A 1 199 ? -1.555 5.990 12.431 1.00 96.69 199 GLN A N 1
ATOM 1591 C CA . GLN A 1 199 ? -2.386 5.152 11.570 1.00 96.69 199 GLN A CA 1
ATOM 1592 C C . GLN A 1 199 ? -3.760 4.932 12.193 1.00 96.69 199 GLN A C 1
ATOM 1594 O O . GLN A 1 199 ? -4.784 5.201 11.564 1.00 96.69 199 GLN A O 1
ATOM 1599 N N . ILE A 1 200 ? -3.782 4.500 13.451 1.00 96.50 200 ILE A N 1
ATOM 1600 C CA . ILE A 1 200 ? -5.008 4.198 14.187 1.00 96.50 200 ILE A CA 1
ATOM 1601 C C . ILE A 1 200 ? -5.888 5.440 14.334 1.00 96.50 200 ILE A C 1
ATOM 1603 O O . ILE A 1 200 ? -7.096 5.352 14.134 1.00 96.50 200 ILE A O 1
ATOM 1607 N N . GLU A 1 201 ? -5.313 6.611 14.601 1.00 95.81 201 GLU A N 1
ATOM 1608 C CA . GLU A 1 201 ? -6.060 7.875 14.652 1.00 95.81 201 GLU A CA 1
ATOM 1609 C C . GLU A 1 201 ? -6.705 8.228 13.309 1.00 95.81 201 GLU A C 1
ATOM 1611 O O . GLU A 1 201 ? -7.862 8.657 13.247 1.00 95.81 201 GLU A O 1
ATOM 1616 N N . THR A 1 202 ? -5.978 8.011 12.214 1.00 95.06 202 THR A N 1
ATOM 1617 C CA . THR A 1 202 ? -6.485 8.246 10.859 1.00 95.06 202 THR A CA 1
ATOM 1618 C C . THR A 1 202 ? -7.624 7.281 10.525 1.00 95.06 202 THR A C 1
ATOM 1620 O O . THR A 1 202 ? -8.679 7.707 10.040 1.00 95.06 202 THR A O 1
ATOM 1623 N N . VAL A 1 203 ? -7.444 5.993 10.828 1.00 96.19 203 VAL A N 1
ATOM 1624 C CA . VAL A 1 203 ? -8.455 4.940 10.665 1.00 96.19 203 VAL A CA 1
ATOM 1625 C C . VAL A 1 203 ? -9.699 5.253 11.494 1.00 96.19 203 VAL A C 1
ATOM 1627 O O . VAL A 1 203 ? -10.803 5.284 10.948 1.00 96.19 203 VAL A O 1
ATOM 1630 N N . GLN A 1 204 ? -9.529 5.577 12.777 1.00 96.69 204 GLN A N 1
ATOM 1631 C CA . GLN A 1 204 ? -10.609 5.946 13.688 1.00 96.69 204 GLN A CA 1
ATOM 1632 C C . GLN A 1 204 ? -11.398 7.142 13.145 1.00 96.69 204 GLN A C 1
ATOM 1634 O O . GLN A 1 204 ? -12.620 7.070 13.020 1.00 96.69 204 GLN A O 1
ATOM 1639 N N . LYS A 1 205 ? -10.720 8.231 12.763 1.00 95.62 205 LYS A N 1
ATOM 1640 C CA . LYS A 1 205 ? -11.362 9.437 12.217 1.00 95.62 205 LYS A CA 1
ATOM 1641 C C . LYS A 1 205 ? -12.179 9.132 10.961 1.00 95.62 205 LYS A C 1
ATOM 1643 O O . LYS A 1 205 ? -13.293 9.638 10.804 1.00 95.62 205 LYS A O 1
ATOM 1648 N N . ASN A 1 206 ? -11.641 8.306 10.068 1.00 94.38 206 ASN A N 1
ATOM 1649 C CA . ASN A 1 206 ? -12.331 7.907 8.845 1.00 94.38 206 ASN A CA 1
ATOM 1650 C C . ASN A 1 206 ? -13.533 7.000 9.138 1.00 94.38 206 ASN A C 1
ATOM 1652 O O . ASN A 1 206 ? -14.602 7.211 8.564 1.00 94.38 206 ASN A O 1
ATOM 1656 N N . ALA A 1 207 ? -13.395 6.044 10.057 1.00 96.50 207 ALA A N 1
ATOM 1657 C CA . ALA A 1 207 ? -14.471 5.142 10.451 1.00 96.50 207 ALA A CA 1
ATOM 1658 C C . ALA A 1 207 ? -15.612 5.892 11.160 1.00 96.50 207 ALA A C 1
ATOM 1660 O O . ALA A 1 207 ? -16.770 5.739 10.773 1.00 96.50 207 ALA A O 1
ATOM 1661 N N . VAL A 1 208 ? -15.302 6.795 12.101 1.00 96.38 208 VAL A N 1
ATOM 1662 C CA . VAL A 1 208 ? -16.292 7.651 12.786 1.00 96.38 208 VAL A CA 1
ATOM 1663 C C . VAL A 1 208 ? -17.113 8.457 11.783 1.00 96.38 208 VAL A C 1
ATOM 1665 O O . VAL A 1 208 ? -18.338 8.483 11.882 1.00 96.38 208 VAL A O 1
ATOM 1668 N N . ARG A 1 209 ? -16.481 9.058 10.767 1.00 94.25 209 ARG A N 1
ATOM 1669 C CA . ARG A 1 209 ? -17.211 9.766 9.701 1.00 94.25 209 ARG A CA 1
ATOM 1670 C C . ARG A 1 209 ? -18.194 8.854 8.970 1.00 94.25 209 ARG A C 1
ATOM 1672 O O . ARG A 1 209 ? -19.305 9.283 8.678 1.00 94.25 209 ARG A O 1
ATOM 1679 N N . ARG A 1 210 ? -17.824 7.597 8.714 1.00 94.62 210 ARG A N 1
ATOM 1680 C CA . ARG A 1 210 ? -18.718 6.624 8.068 1.00 94.62 210 ARG A CA 1
ATOM 1681 C C . ARG A 1 210 ? -19.880 6.191 8.965 1.00 94.62 210 ARG A C 1
ATOM 1683 O O . ARG A 1 210 ? -20.961 5.934 8.443 1.00 94.62 210 ARG A O 1
ATOM 1690 N N . THR A 1 211 ? -19.723 6.212 10.293 1.00 94.75 211 THR A N 1
ATOM 1691 C CA . THR A 1 211 ? -20.848 5.954 11.220 1.00 94.75 211 THR A CA 1
ATOM 1692 C C . THR A 1 211 ? -21.966 6.995 11.122 1.00 94.75 211 THR A C 1
ATOM 1694 O O . THR A 1 211 ? -23.099 6.711 11.502 1.00 94.75 211 THR A O 1
ATOM 1697 N N . LEU A 1 212 ? -21.700 8.187 10.572 1.00 92.31 212 LEU A N 1
ATOM 1698 C CA . LEU A 1 212 ? -22.740 9.197 10.352 1.00 92.31 212 LEU A CA 1
ATOM 1699 C C . LEU A 1 212 ? -23.816 8.714 9.377 1.00 92.31 212 LEU A C 1
ATOM 1701 O O . LEU A 1 212 ? -24.970 9.103 9.523 1.00 92.31 212 LEU A O 1
ATOM 1705 N N . LEU A 1 213 ? -23.462 7.859 8.412 1.00 90.44 213 LEU A N 1
ATOM 1706 C CA . LEU A 1 213 ? -24.446 7.250 7.521 1.00 90.44 213 LEU A CA 1
ATOM 1707 C C . LEU A 1 213 ? -25.362 6.297 8.294 1.00 90.44 213 LEU A C 1
ATOM 1709 O O . LEU A 1 213 ? -26.574 6.396 8.149 1.00 90.44 213 LEU A O 1
ATOM 1713 N N . LEU A 1 214 ? -24.802 5.460 9.178 1.00 90.94 214 LEU A N 1
ATOM 1714 C CA . LEU A 1 214 ? -25.602 4.611 10.068 1.00 90.94 214 LEU A CA 1
ATOM 1715 C C . LEU A 1 214 ? -26.575 5.459 10.895 1.00 90.94 214 LEU A C 1
ATOM 1717 O O . LEU A 1 214 ? -27.766 5.191 10.875 1.00 90.94 214 LEU A O 1
ATOM 1721 N N . LYS A 1 215 ? -26.101 6.549 11.515 1.00 89.94 215 LYS A N 1
ATOM 1722 C CA . LYS A 1 215 ? -26.971 7.469 12.274 1.00 89.94 215 LYS A CA 1
ATOM 1723 C C . LYS A 1 215 ? -28.091 8.091 11.438 1.00 89.94 215 LYS A C 1
ATOM 1725 O O . LYS A 1 215 ? -29.153 8.390 11.973 1.00 89.94 215 LYS A O 1
ATOM 1730 N N . LYS A 1 216 ? -27.842 8.368 10.155 1.00 88.75 216 LYS A N 1
ATOM 1731 C CA . LYS A 1 216 ? -28.863 8.917 9.250 1.00 88.75 216 LYS A CA 1
ATOM 1732 C C . LYS A 1 216 ? -29.935 7.881 8.920 1.00 88.75 216 LYS A C 1
ATOM 1734 O O . LYS A 1 216 ? -31.096 8.253 8.829 1.00 88.75 216 LYS A O 1
ATOM 1739 N N . LEU A 1 217 ? -29.552 6.610 8.788 1.00 88.56 217 LEU A N 1
ATOM 1740 C CA . LEU A 1 217 ? -30.471 5.500 8.524 1.00 88.56 217 LEU A CA 1
ATOM 1741 C C . LEU A 1 217 ? -31.341 5.129 9.740 1.00 88.56 217 LEU A C 1
ATOM 1743 O O . LEU A 1 217 ? -32.331 4.426 9.579 1.00 88.56 217 LEU A O 1
ATOM 1747 N N . THR A 1 218 ? -31.002 5.605 10.942 1.00 84.44 218 THR A N 1
ATOM 1748 C CA . THR A 1 218 ? -31.700 5.276 12.200 1.00 84.44 218 THR A CA 1
ATOM 1749 C C . THR A 1 218 ? -32.576 6.411 12.761 1.00 84.44 218 THR A C 1
ATOM 1751 O O . THR A 1 218 ? -32.879 6.396 13.950 1.00 84.44 218 THR A O 1
ATOM 1754 N N . ARG A 1 219 ? -32.949 7.439 11.976 1.00 70.56 219 ARG A N 1
ATOM 1755 C CA . ARG A 1 219 ? -33.798 8.566 12.450 1.00 70.56 219 ARG A CA 1
ATOM 1756 C C . ARG A 1 219 ? -35.321 8.313 12.308 1.00 70.56 219 ARG A C 1
ATOM 1758 O O . ARG A 1 219 ? -35.745 7.325 11.729 1.00 70.56 219 ARG A O 1
ATOM 1765 N N . THR A 1 220 ? -36.128 9.229 12.859 1.00 55.28 220 THR A N 1
ATOM 1766 C CA . THR A 1 220 ? -37.076 9.087 13.994 1.00 55.28 220 THR A CA 1
ATOM 1767 C C . THR A 1 220 ? -38.533 8.654 13.738 1.00 55.28 220 THR A C 1
ATOM 1769 O O . THR A 1 220 ? -39.349 8.823 14.635 1.00 55.28 220 THR A O 1
ATOM 1772 N N . SER A 1 221 ? -38.904 8.083 12.593 1.00 54.72 221 SER A N 1
ATOM 1773 C CA . SER A 1 221 ? -40.289 7.583 12.393 1.00 54.72 221 SER A CA 1
ATOM 1774 C C . SER A 1 221 ? -40.366 6.118 11.967 1.00 54.72 221 SER A C 1
ATOM 1776 O O . SER A 1 221 ? -41.281 5.410 12.373 1.00 54.72 221 SER A O 1
ATOM 1778 N N . TRP A 1 222 ? -39.382 5.646 11.205 1.00 55.34 222 TRP A N 1
ATOM 1779 C CA . TRP A 1 222 ? -39.234 4.255 10.780 1.00 55.34 222 TRP A CA 1
ATOM 1780 C C . TRP A 1 222 ? -37.750 4.047 10.450 1.00 55.34 222 TRP A C 1
ATOM 1782 O O . TRP A 1 222 ? -37.287 4.375 9.358 1.00 55.34 222 TRP A O 1
ATOM 1792 N N . GLY A 1 223 ? -36.958 3.631 11.441 1.00 71.81 223 GLY A N 1
ATOM 1793 C CA . GLY A 1 223 ? -35.533 3.365 11.233 1.00 71.81 223 GLY A CA 1
ATOM 1794 C C . GLY A 1 223 ? -35.325 2.193 10.272 1.00 71.81 223 GLY A C 1
ATOM 1795 O O . GLY A 1 223 ? -36.172 1.309 10.165 1.00 71.81 223 GLY A O 1
ATOM 1796 N N . ALA A 1 224 ? -34.188 2.169 9.577 1.00 80.31 224 ALA A N 1
ATOM 1797 C CA . ALA A 1 224 ? -33.802 1.010 8.781 1.00 80.31 224 ALA A CA 1
ATOM 1798 C C . ALA A 1 224 ? -33.757 -0.261 9.644 1.00 80.31 224 ALA A C 1
ATOM 1800 O O . ALA A 1 224 ? -33.271 -0.232 10.774 1.00 80.31 224 ALA A O 1
ATOM 1801 N N . ASP A 1 225 ? -34.200 -1.384 9.075 1.00 88.25 225 ASP A N 1
ATOM 1802 C CA . ASP A 1 225 ? -34.134 -2.682 9.743 1.00 88.25 225 ASP A CA 1
ATOM 1803 C C . ASP A 1 225 ? -32.693 -3.032 10.166 1.00 88.25 225 ASP A C 1
ATOM 1805 O O . ASP A 1 225 ? -31.715 -2.732 9.465 1.00 88.25 225 ASP A O 1
ATOM 1809 N N . MET A 1 226 ? -32.562 -3.731 11.295 1.00 89.31 226 MET A N 1
ATOM 1810 C CA . MET A 1 226 ? -31.285 -4.165 11.866 1.00 89.31 226 MET A CA 1
ATOM 1811 C C . MET A 1 226 ? -30.420 -4.898 10.836 1.00 89.31 226 MET A C 1
ATOM 1813 O O . MET A 1 226 ? -29.201 -4.711 10.793 1.00 89.31 226 MET A O 1
ATOM 1817 N N . LYS A 1 227 ? -31.029 -5.708 9.961 1.00 91.62 227 LYS A N 1
ATOM 1818 C CA . LYS A 1 227 ? -30.307 -6.445 8.916 1.00 91.62 227 LYS A CA 1
ATOM 1819 C C . LYS A 1 227 ? -29.655 -5.498 7.910 1.00 91.62 227 LYS A C 1
ATOM 1821 O O . LYS A 1 227 ? -28.514 -5.734 7.502 1.00 91.62 227 LYS A O 1
ATOM 1826 N N . LEU A 1 228 ? -30.340 -4.418 7.524 1.00 92.31 228 LEU A N 1
ATOM 1827 C CA . LEU A 1 228 ? -29.805 -3.389 6.627 1.00 92.31 228 LEU A CA 1
ATOM 1828 C C . LEU A 1 228 ? -28.698 -2.580 7.312 1.00 92.31 228 LEU A C 1
ATOM 1830 O O . LEU A 1 228 ? -27.645 -2.339 6.714 1.00 92.31 228 LEU A O 1
ATOM 1834 N N . LEU A 1 229 ? -28.894 -2.209 8.577 1.00 93.56 229 LEU A N 1
ATOM 1835 C CA . LEU A 1 229 ? -27.888 -1.495 9.361 1.00 93.56 229 LEU A CA 1
ATOM 1836 C C . LEU A 1 229 ? -26.617 -2.332 9.549 1.00 93.56 229 LEU A C 1
ATOM 1838 O O . LEU A 1 229 ? -25.515 -1.842 9.291 1.00 93.56 229 LEU A O 1
ATOM 1842 N N . LYS A 1 230 ? -26.765 -3.622 9.877 1.00 95.12 230 LYS A N 1
ATOM 1843 C CA . LYS A 1 230 ? -25.662 -4.589 9.950 1.00 95.12 230 LYS A CA 1
ATOM 1844 C C . LYS A 1 230 ? -24.933 -4.687 8.615 1.00 95.12 230 LYS A C 1
ATOM 1846 O O . LYS A 1 230 ? -23.711 -4.549 8.593 1.00 95.12 230 LYS A O 1
ATOM 1851 N N . LYS A 1 231 ? -25.650 -4.881 7.500 1.00 95.38 231 LYS A N 1
ATOM 1852 C CA . LYS A 1 231 ? -25.047 -4.915 6.152 1.00 95.38 231 LYS A CA 1
ATOM 1853 C C . LYS A 1 231 ? -24.270 -3.634 5.852 1.00 95.38 231 LYS A C 1
ATOM 1855 O O . LYS A 1 231 ? -23.138 -3.705 5.378 1.00 95.38 231 LYS A O 1
ATOM 1860 N N . THR A 1 232 ? -24.832 -2.478 6.196 1.00 95.44 232 THR A N 1
ATOM 1861 C CA . THR A 1 232 ? -24.177 -1.175 6.022 1.00 95.44 232 THR A CA 1
ATOM 1862 C C . THR A 1 232 ? -22.905 -1.082 6.866 1.00 95.44 232 THR A C 1
ATOM 1864 O O . THR A 1 232 ? -21.854 -0.691 6.366 1.00 95.44 232 THR A O 1
ATOM 1867 N N . TYR A 1 233 ? -22.944 -1.498 8.132 1.00 97.06 233 TYR A N 1
ATOM 1868 C CA . TYR A 1 233 ? -21.763 -1.517 8.992 1.00 97.06 233 TYR A CA 1
ATOM 1869 C C . TYR A 1 233 ? -20.667 -2.450 8.449 1.00 97.06 233 TYR A C 1
ATOM 1871 O O . TYR A 1 233 ? -19.517 -2.021 8.313 1.00 97.06 233 TYR A O 1
ATOM 1879 N N . VAL A 1 234 ? -21.021 -3.695 8.098 1.00 96.88 234 VAL A N 1
ATOM 1880 C CA . VAL A 1 234 ? -20.102 -4.713 7.551 1.00 96.88 234 VAL A CA 1
ATOM 1881 C C . VAL A 1 234 ? -19.466 -4.236 6.243 1.00 96.88 234 VAL A C 1
ATOM 1883 O O . VAL A 1 234 ? -18.262 -4.381 6.076 1.00 96.88 234 VAL A O 1
ATOM 1886 N N . GLY A 1 235 ? -20.257 -3.670 5.327 1.00 96.19 235 GLY A N 1
ATOM 1887 C CA . GLY A 1 235 ? -19.803 -3.305 3.983 1.00 96.19 235 GLY A CA 1
ATOM 1888 C C . GLY A 1 235 ? -19.164 -1.920 3.874 1.00 96.19 235 GLY A C 1
ATOM 1889 O O . GLY A 1 235 ? -18.384 -1.678 2.957 1.00 96.19 235 GLY A O 1
ATOM 1890 N N . TYR A 1 236 ? -19.463 -0.998 4.795 1.00 95.12 236 TYR A N 1
ATOM 1891 C CA . TYR A 1 236 ? -19.040 0.401 4.671 1.00 95.12 236 TYR A CA 1
ATOM 1892 C C . TYR A 1 236 ? -18.154 0.891 5.816 1.00 95.12 236 TYR A C 1
ATOM 1894 O O . TYR A 1 236 ? -17.171 1.589 5.561 1.00 95.12 236 TYR A O 1
ATOM 1902 N N . VAL A 1 237 ? -18.458 0.553 7.071 1.00 96.56 237 VAL A N 1
ATOM 1903 C CA . VAL A 1 237 ? -17.717 1.077 8.234 1.00 96.56 237 VAL A CA 1
ATOM 1904 C C . VAL A 1 237 ? -16.534 0.177 8.583 1.00 96.56 237 VAL A C 1
ATOM 1906 O O . VAL A 1 237 ? -15.399 0.650 8.634 1.00 96.56 237 VAL A O 1
ATOM 1909 N N . ARG A 1 238 ? -16.782 -1.122 8.781 1.00 96.50 238 ARG A N 1
ATOM 1910 C CA . ARG A 1 238 ? -15.768 -2.097 9.211 1.00 96.50 238 ARG A CA 1
ATOM 1911 C C . ARG A 1 238 ? -14.555 -2.207 8.286 1.00 96.50 238 ARG A C 1
ATOM 1913 O O . ARG A 1 238 ? -13.450 -2.235 8.822 1.00 96.50 238 ARG A O 1
ATOM 1920 N N . PRO A 1 239 ? -14.689 -2.186 6.945 1.00 95.81 239 PRO A N 1
ATOM 1921 C CA . PRO A 1 239 ? -13.534 -2.354 6.068 1.00 95.81 239 PRO A CA 1
ATOM 1922 C C . PRO A 1 239 ? -12.478 -1.264 6.271 1.00 95.81 239 PRO A C 1
ATOM 1924 O O . PRO A 1 239 ? -11.292 -1.536 6.151 1.00 95.81 239 PRO A O 1
ATOM 1927 N N . VAL A 1 240 ? -12.882 -0.047 6.661 1.00 94.88 240 VAL A N 1
ATOM 1928 C CA . VAL A 1 240 ? -11.933 1.032 6.999 1.00 94.88 240 VAL A CA 1
ATOM 1929 C C . VAL A 1 240 ? -11.101 0.688 8.226 1.00 94.88 240 VAL A C 1
ATOM 1931 O O . VAL A 1 240 ? -9.922 1.015 8.266 1.00 94.88 240 VAL A O 1
ATOM 1934 N N . MET A 1 241 ? -11.720 0.054 9.222 1.00 95.38 241 MET A N 1
ATOM 1935 C CA . MET A 1 241 ? -11.072 -0.318 10.480 1.00 95.38 241 MET A CA 1
ATOM 1936 C C . MET A 1 241 ? -10.177 -1.546 10.344 1.00 95.38 241 MET A C 1
ATOM 1938 O O . MET A 1 241 ? -9.280 -1.726 11.153 1.00 95.38 241 MET A O 1
ATOM 1942 N N . GLU A 1 242 ? -10.413 -2.387 9.339 1.00 93.81 242 GLU A N 1
ATOM 1943 C CA . GLU A 1 242 ? -9.668 -3.632 9.137 1.00 93.81 242 GLU A CA 1
ATOM 1944 C C . GLU A 1 242 ? -8.630 -3.558 8.007 1.00 93.81 242 GLU A C 1
ATOM 1946 O O . GLU A 1 242 ? -7.841 -4.491 7.841 1.00 93.81 242 GLU A O 1
ATOM 1951 N N . TYR A 1 243 ? -8.627 -2.485 7.213 1.00 93.75 243 TYR A N 1
ATOM 1952 C CA . TYR A 1 243 ? -7.696 -2.325 6.100 1.00 93.75 243 TYR A CA 1
ATOM 1953 C C . TYR A 1 243 ? -6.240 -2.234 6.584 1.00 93.75 243 TYR A C 1
ATOM 1955 O O . TYR A 1 243 ? -5.909 -1.462 7.488 1.00 93.75 243 TYR A O 1
ATOM 1963 N N . GLY A 1 244 ? -5.358 -3.016 5.954 1.00 90.81 244 GLY A N 1
ATOM 1964 C CA . GLY A 1 244 ? -3.924 -3.032 6.253 1.00 90.81 244 GLY A CA 1
ATOM 1965 C C . GLY A 1 244 ? -3.569 -3.577 7.639 1.00 90.81 244 GLY A C 1
ATOM 1966 O O . GLY A 1 244 ? -2.449 -3.367 8.090 1.00 90.81 244 GLY A O 1
ATOM 1967 N N . ILE A 1 245 ? -4.501 -4.246 8.332 1.00 91.31 245 ILE A N 1
ATOM 1968 C CA . ILE A 1 245 ? -4.312 -4.687 9.723 1.00 91.31 245 ILE A CA 1
ATOM 1969 C C . ILE A 1 245 ? -3.092 -5.590 9.923 1.00 91.31 245 ILE A C 1
ATOM 1971 O O . ILE A 1 245 ? -2.491 -5.545 10.989 1.00 91.31 245 ILE A O 1
ATOM 1975 N N . ALA A 1 246 ? -2.693 -6.353 8.902 1.00 88.69 246 ALA A N 1
ATOM 1976 C CA . ALA A 1 246 ? -1.494 -7.186 8.940 1.00 88.69 246 ALA A CA 1
ATOM 1977 C C . ALA A 1 246 ? -0.236 -6.381 9.318 1.00 88.69 246 ALA A C 1
ATOM 1979 O O . ALA A 1 246 ? 0.579 -6.869 10.096 1.00 88.69 246 ALA A O 1
ATOM 1980 N N . ALA A 1 247 ? -0.133 -5.128 8.858 1.00 89.69 247 ALA A N 1
ATOM 1981 C CA . ALA A 1 247 ? 0.986 -4.246 9.181 1.00 89.69 247 ALA A CA 1
ATOM 1982 C C . ALA A 1 247 ? 0.918 -3.730 10.627 1.00 89.69 247 ALA A C 1
ATOM 1984 O O . ALA A 1 247 ? 1.885 -3.817 11.374 1.00 89.69 247 ALA A O 1
ATOM 1985 N N . TRP A 1 248 ? -0.243 -3.221 11.050 1.00 93.00 248 TRP A N 1
ATOM 1986 C CA . TRP A 1 248 ? -0.390 -2.504 12.323 1.00 93.00 248 TRP A CA 1
ATOM 1987 C C . TRP A 1 248 ? -1.026 -3.333 13.449 1.00 93.00 248 TRP A C 1
ATOM 1989 O O . TRP A 1 248 ? -1.501 -2.787 14.448 1.00 93.00 248 TRP A O 1
ATOM 1999 N N . ARG A 1 249 ? -1.004 -4.669 13.329 1.00 90.81 249 ARG A N 1
ATOM 2000 C CA . ARG A 1 249 ? -1.503 -5.609 14.353 1.00 90.81 249 ARG A CA 1
ATOM 2001 C C . ARG A 1 249 ? -0.721 -5.556 15.668 1.00 90.81 249 ARG A C 1
ATOM 2003 O O . ARG A 1 249 ? -1.254 -5.946 16.700 1.00 90.81 249 ARG A O 1
ATOM 2010 N N . THR A 1 250 ? 0.529 -5.093 15.631 1.00 91.44 250 THR A N 1
ATOM 2011 C CA . THR A 1 250 ? 1.431 -5.011 16.793 1.00 91.44 250 THR A CA 1
ATOM 2012 C C . THR A 1 250 ? 1.190 -3.775 17.660 1.00 91.44 250 THR A C 1
ATOM 2014 O O . THR A 1 250 ? 1.886 -3.572 18.652 1.00 91.44 250 THR A O 1
ATOM 2017 N N . ALA A 1 251 ? 0.198 -2.945 17.320 1.00 94.62 251 ALA A N 1
ATOM 2018 C CA . ALA A 1 251 ? -0.162 -1.790 18.127 1.00 94.62 251 ALA A CA 1
ATOM 2019 C C . ALA A 1 251 ? -0.569 -2.184 19.558 1.00 94.62 251 ALA A C 1
ATOM 2021 O O . ALA A 1 251 ? -1.064 -3.279 19.829 1.00 94.62 251 ALA A O 1
ATOM 2022 N N . SER A 1 252 ? -0.403 -1.256 20.498 1.00 94.81 252 SER A N 1
ATOM 2023 C CA . SER A 1 252 ? -0.791 -1.496 21.888 1.00 94.81 252 SER A CA 1
ATOM 2024 C C . SER A 1 252 ? -2.306 -1.685 22.040 1.00 94.81 252 SER A C 1
ATOM 2026 O O . SER A 1 252 ? -3.109 -1.112 21.294 1.00 94.81 252 SER A O 1
ATOM 2028 N N . LYS A 1 253 ? -2.722 -2.421 23.081 1.00 94.44 253 LYS A N 1
ATOM 2029 C CA . LYS A 1 253 ? -4.145 -2.567 23.444 1.00 94.44 253 LYS A CA 1
ATOM 2030 C C . LYS A 1 253 ? -4.829 -1.204 23.610 1.00 94.44 253 LYS A C 1
ATOM 2032 O O . LYS A 1 253 ? -5.929 -1.006 23.103 1.00 94.44 253 LYS A O 1
ATOM 2037 N N . THR A 1 254 ? -4.157 -0.242 24.246 1.00 95.62 254 THR A N 1
ATOM 2038 C CA . THR A 1 254 ? -4.655 1.133 24.427 1.00 95.62 254 THR A CA 1
ATOM 2039 C C . THR A 1 254 ? -4.920 1.837 23.096 1.00 95.62 254 THR A C 1
ATOM 2041 O O . THR A 1 254 ? -5.923 2.537 22.957 1.00 95.62 254 THR A O 1
ATOM 2044 N N . ASN A 1 255 ? -4.068 1.625 22.088 1.00 94.19 255 ASN A N 1
ATOM 2045 C CA . ASN A 1 255 ? -4.313 2.152 20.749 1.00 94.19 255 ASN A CA 1
ATOM 2046 C C . ASN A 1 255 ? -5.498 1.440 20.081 1.00 94.19 255 ASN A C 1
ATOM 2048 O O . ASN A 1 255 ? -6.386 2.116 19.561 1.00 94.19 255 ASN A O 1
ATOM 2052 N N . PHE A 1 256 ? -5.592 0.110 20.163 1.00 95.62 256 PHE A N 1
ATOM 2053 C CA . PHE A 1 256 ? -6.736 -0.623 19.606 1.00 95.62 256 PHE A CA 1
ATOM 2054 C C . PHE A 1 256 ? -8.078 -0.230 20.228 1.00 95.62 256 PHE A C 1
ATOM 2056 O O . PHE A 1 256 ? -9.072 -0.143 19.505 1.00 95.62 256 PHE A O 1
ATOM 2063 N N . GLN A 1 257 ? -8.116 0.129 21.516 1.00 95.81 257 GLN A N 1
ATOM 2064 C CA . GLN A 1 257 ? -9.333 0.639 22.160 1.00 95.81 257 GLN A CA 1
ATOM 2065 C C . GLN A 1 257 ? -9.932 1.855 21.432 1.00 95.81 257 GLN A C 1
ATOM 2067 O O . GLN A 1 257 ? -11.150 2.042 21.458 1.00 95.81 257 GLN A O 1
ATOM 2072 N N . LYS A 1 258 ? -9.119 2.681 20.753 1.00 95.69 258 LYS A N 1
ATOM 2073 C CA . LYS A 1 258 ? -9.619 3.808 19.943 1.00 95.69 258 LYS A CA 1
ATOM 2074 C C . LYS A 1 258 ? -10.544 3.327 18.816 1.00 95.69 258 LYS A C 1
ATOM 2076 O O . LYS A 1 258 ? -11.539 3.991 18.527 1.00 95.69 258 LYS A O 1
ATOM 2081 N N . ILE A 1 259 ? -10.240 2.176 18.216 1.00 94.94 259 ILE A N 1
ATOM 2082 C CA . ILE A 1 259 ? -11.018 1.557 17.135 1.00 94.94 259 ILE A CA 1
ATOM 2083 C C . ILE A 1 259 ? -12.176 0.729 17.702 1.00 94.94 259 ILE A C 1
ATOM 2085 O O . ILE A 1 259 ? -13.287 0.832 17.182 1.00 94.94 259 ILE A O 1
ATOM 2089 N N . GLU A 1 260 ? -11.977 0.012 18.816 1.00 96.00 260 GLU A N 1
ATOM 2090 C CA . GLU A 1 260 ? -13.068 -0.712 19.498 1.00 96.00 260 GLU A CA 1
ATOM 2091 C C . GLU A 1 260 ? -14.230 0.214 19.854 1.00 96.00 260 GLU A C 1
ATOM 2093 O O . GLU A 1 260 ? -15.395 -0.104 19.628 1.00 96.00 260 GLU A O 1
ATOM 2098 N N . ARG A 1 261 ? -13.929 1.431 20.322 1.00 96.38 261 ARG A N 1
ATOM 2099 C CA . ARG A 1 261 ? -14.957 2.442 20.612 1.00 96.38 261 ARG A CA 1
ATOM 2100 C C . ARG A 1 261 ? -15.824 2.775 19.396 1.00 96.38 261 ARG A C 1
ATOM 2102 O O . ARG A 1 261 ? -16.990 3.116 19.575 1.00 96.38 261 ARG A O 1
ATOM 2109 N N . VAL A 1 262 ? -15.300 2.660 18.174 1.00 97.31 262 VAL A N 1
ATOM 2110 C CA . VAL A 1 262 ? -16.076 2.882 16.945 1.00 97.31 262 VAL A CA 1
ATOM 2111 C C . VAL A 1 262 ? -17.022 1.712 16.665 1.00 97.31 262 VAL A C 1
ATOM 2113 O O . VAL A 1 262 ? -18.174 1.960 16.297 1.00 97.31 262 VAL A O 1
ATOM 2116 N N . GLN A 1 263 ? -16.595 0.460 16.880 1.00 97.25 263 GLN A N 1
ATOM 2117 C CA . GLN A 1 263 ? -17.500 -0.699 16.836 1.00 97.25 263 GLN A CA 1
ATOM 2118 C C . GLN A 1 263 ? -18.576 -0.577 17.916 1.00 97.25 263 GLN A C 1
ATOM 2120 O O . GLN A 1 263 ? -19.755 -0.630 17.584 1.00 97.25 263 GLN A O 1
ATOM 2125 N N . ASN A 1 264 ? -18.199 -0.299 19.163 1.00 96.44 264 ASN A N 1
ATOM 2126 C CA . ASN A 1 264 ? -19.133 -0.146 20.282 1.00 96.44 264 ASN A CA 1
ATOM 2127 C C . ASN A 1 264 ? -20.187 0.927 20.000 1.00 96.44 264 ASN A C 1
ATOM 2129 O O . ASN A 1 264 ? -21.377 0.729 20.230 1.00 96.44 264 ASN A O 1
ATOM 2133 N N . HIS A 1 265 ? -19.754 2.065 19.457 1.00 95.56 265 HIS A N 1
ATOM 2134 C CA . HIS A 1 265 ? -20.653 3.137 19.045 1.00 95.56 265 HIS A CA 1
ATOM 2135 C C . HIS A 1 265 ? -21.573 2.715 17.891 1.00 95.56 265 HIS A C 1
ATOM 2137 O O . HIS A 1 265 ? -22.757 3.042 17.893 1.00 95.56 265 HIS A O 1
ATOM 2143 N N . SER A 1 266 ? -21.056 1.955 16.923 1.00 96.25 266 SER A N 1
ATOM 2144 C CA . SER A 1 266 ? -21.853 1.425 15.810 1.00 96.25 266 SER A CA 1
ATOM 2145 C C . SER A 1 266 ? -22.887 0.404 16.286 1.00 96.25 266 SER A C 1
ATOM 2147 O O . SER A 1 266 ? -24.032 0.479 15.860 1.00 96.25 266 SER A O 1
ATOM 2149 N N . LEU A 1 267 ? -22.519 -0.497 17.201 1.00 96.25 267 LEU A N 1
ATOM 2150 C CA . LEU A 1 267 ? -23.427 -1.467 17.816 1.00 96.25 267 LEU A CA 1
ATOM 2151 C C . LEU A 1 267 ? -24.604 -0.763 18.489 1.00 96.25 267 LEU A C 1
ATOM 2153 O O . LEU A 1 267 ? -25.740 -1.106 18.193 1.00 96.25 267 LEU A O 1
ATOM 2157 N N . ARG A 1 268 ? -24.349 0.283 19.286 1.00 94.25 268 ARG A N 1
ATOM 2158 C CA . ARG A 1 268 ? -25.413 1.078 19.927 1.00 94.25 268 ARG A CA 1
ATOM 2159 C C . ARG A 1 268 ? -26.340 1.759 18.925 1.00 94.25 268 ARG A C 1
ATOM 2161 O O . ARG A 1 268 ? -27.540 1.812 19.155 1.00 94.25 268 ARG A O 1
ATOM 2168 N N . ILE A 1 269 ? -25.803 2.267 17.811 1.00 92.69 269 ILE A N 1
ATOM 2169 C CA . ILE A 1 269 ? -26.637 2.834 16.740 1.00 92.69 269 ILE A CA 1
ATOM 2170 C C . ILE A 1 269 ? -27.550 1.757 16.152 1.00 92.69 269 ILE A C 1
ATOM 2172 O O . ILE A 1 269 ? -28.728 2.014 15.945 1.00 92.69 269 ILE A O 1
ATOM 2176 N N . MET A 1 270 ? -27.007 0.569 15.875 1.00 93.38 270 MET A N 1
ATOM 2177 C CA . MET A 1 270 ? -27.766 -0.510 15.249 1.00 93.38 270 MET A CA 1
ATOM 217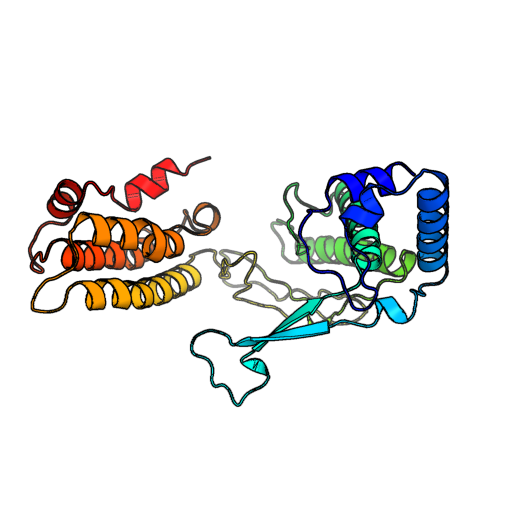8 C C . MET A 1 270 ? -28.838 -1.066 16.187 1.00 93.38 270 MET A C 1
ATOM 2180 O O . MET A 1 270 ? -29.971 -1.234 15.761 1.00 93.38 270 MET A O 1
ATOM 2184 N N . THR A 1 271 ? -28.500 -1.305 17.456 1.00 92.50 271 THR A N 1
ATOM 2185 C CA . THR A 1 271 ? -29.402 -1.918 18.443 1.00 92.50 271 THR A CA 1
ATOM 2186 C C . THR A 1 271 ? -30.346 -0.945 19.134 1.00 92.50 271 THR A C 1
ATOM 2188 O O . THR A 1 271 ? -31.276 -1.390 19.796 1.00 92.50 271 THR A O 1
ATOM 2191 N N . GLY A 1 272 ? -30.093 0.363 19.051 1.00 89.62 272 GLY A N 1
ATOM 2192 C CA . GLY A 1 272 ? -30.756 1.345 19.912 1.00 89.62 272 GLY A CA 1
ATOM 2193 C C . GLY A 1 272 ? -30.340 1.243 21.387 1.00 89.62 272 GLY A C 1
ATOM 2194 O O . GLY A 1 272 ? -30.966 1.862 22.244 1.00 89.62 272 GLY A O 1
ATOM 2195 N N . GLY A 1 273 ? -29.293 0.471 21.706 1.00 88.94 273 GLY A N 1
ATOM 2196 C CA . GLY A 1 273 ? -28.845 0.241 23.078 1.00 88.94 273 GLY A CA 1
ATOM 2197 C C . GLY A 1 273 ? -28.332 1.510 23.764 1.00 88.94 273 GLY A C 1
ATOM 2198 O O . GLY A 1 273 ? -27.499 2.246 23.223 1.00 88.94 273 GLY A O 1
ATOM 2199 N N . ILE A 1 274 ? -28.777 1.739 25.001 1.00 90.88 274 ILE A N 1
ATOM 2200 C CA . ILE A 1 274 ? -28.294 2.830 25.858 1.00 90.88 274 ILE A CA 1
ATOM 2201 C C . ILE A 1 274 ? -26.820 2.631 26.231 1.00 90.88 274 ILE A C 1
ATOM 2203 O O . ILE A 1 274 ? -26.261 1.552 26.065 1.00 90.88 274 ILE A O 1
ATOM 2207 N N . LYS A 1 275 ? -26.151 3.665 26.756 1.00 89.12 275 LYS A N 1
ATOM 2208 C CA . LYS A 1 275 ? -24.700 3.638 27.039 1.00 89.12 275 LYS A CA 1
ATOM 2209 C C . LYS A 1 275 ? -24.269 2.526 28.012 1.00 89.12 275 LYS A C 1
ATOM 2211 O O . LYS A 1 275 ? -23.147 2.041 27.891 1.00 89.12 275 LYS A O 1
ATOM 2216 N N . SER A 1 276 ? -25.131 2.121 28.941 1.00 93.88 276 SER A N 1
ATOM 2217 C CA . SER A 1 276 ? -24.854 1.063 29.921 1.00 93.88 276 SER A CA 1
ATOM 2218 C C . SER A 1 276 ? -25.033 -0.355 29.374 1.00 93.88 276 SER A C 1
ATOM 2220 O O . SER A 1 276 ? -24.569 -1.294 30.012 1.00 93.88 276 SER A O 1
ATOM 2222 N N . THR A 1 277 ? -25.648 -0.539 28.196 1.00 94.75 277 THR A N 1
ATOM 2223 C CA . THR A 1 277 ? -25.829 -1.877 27.613 1.00 94.75 277 THR A CA 1
ATOM 2224 C C . THR A 1 277 ? -24.462 -2.538 27.376 1.00 94.75 277 THR A C 1
ATOM 2226 O O . THR A 1 277 ? -23.617 -1.913 26.709 1.00 94.75 277 THR A O 1
ATOM 2229 N N . PRO A 1 278 ? -24.234 -3.764 27.890 1.00 96.75 278 PRO A N 1
ATOM 2230 C CA . PRO A 1 278 ? -22.994 -4.505 27.676 1.00 96.75 278 PRO A CA 1
ATOM 2231 C C . PRO A 1 278 ? -22.710 -4.760 26.190 1.00 96.75 278 PRO A C 1
ATOM 2233 O O . PRO A 1 278 ? -23.619 -5.042 25.406 1.00 96.75 278 PRO A O 1
ATOM 2236 N N . ILE A 1 279 ? -21.439 -4.647 25.790 1.00 96.12 279 ILE A N 1
ATOM 2237 C CA . ILE A 1 279 ? -21.026 -4.765 24.380 1.00 96.12 279 ILE A CA 1
ATOM 2238 C C . ILE A 1 279 ? -21.243 -6.182 23.846 1.00 96.12 279 ILE A C 1
ATOM 2240 O O . ILE A 1 279 ? -21.836 -6.334 22.784 1.00 96.12 279 ILE A O 1
ATOM 2244 N N . ASN A 1 280 ? -20.846 -7.198 24.613 1.00 96.00 280 ASN A N 1
ATOM 2245 C CA . ASN A 1 280 ? -20.993 -8.614 24.262 1.00 96.00 280 ASN A CA 1
ATOM 2246 C C . ASN A 1 280 ? -22.455 -9.010 23.974 1.00 96.00 280 ASN A C 1
ATOM 2248 O O . ASN A 1 280 ? -22.722 -9.816 23.087 1.00 96.00 280 ASN A O 1
ATOM 2252 N N . ILE A 1 281 ? -23.419 -8.407 24.678 1.00 96.31 281 ILE A N 1
ATOM 2253 C CA . ILE A 1 281 ? -24.848 -8.628 24.420 1.00 96.31 281 ILE A CA 1
ATOM 2254 C C . ILE A 1 281 ? -25.255 -8.034 23.068 1.00 96.31 281 ILE A C 1
ATOM 2256 O O . ILE A 1 281 ? -25.935 -8.692 22.286 1.00 96.31 281 ILE A O 1
ATOM 2260 N N . MET A 1 282 ? -24.807 -6.817 22.745 1.00 96.19 282 MET A N 1
ATOM 2261 C CA . MET A 1 282 ? -25.091 -6.212 21.437 1.00 96.19 282 MET A CA 1
ATOM 2262 C C . MET A 1 282 ? -24.392 -6.951 20.289 1.00 96.19 282 MET A C 1
ATOM 2264 O O . MET A 1 282 ? -24.951 -7.057 19.198 1.00 96.19 282 MET A O 1
ATOM 2268 N N . GLU A 1 283 ? -23.194 -7.480 20.522 1.00 96.81 283 GLU A N 1
ATOM 2269 C CA . GLU A 1 283 ? -22.488 -8.364 19.588 1.00 96.81 283 GLU A CA 1
ATOM 2270 C C . GLU A 1 283 ? -23.300 -9.630 19.306 1.00 96.81 283 GLU A C 1
ATOM 2272 O O . GLU A 1 283 ? -23.539 -9.946 18.141 1.00 96.81 283 GLU A O 1
ATOM 2277 N N . SER A 1 284 ? -23.831 -10.274 20.350 1.00 95.75 284 SER A N 1
ATOM 2278 C CA . SER A 1 284 ? -24.720 -11.435 20.222 1.00 95.75 284 SER A CA 1
ATOM 2279 C C . SER A 1 284 ? -26.007 -11.109 19.448 1.00 95.75 284 SER A C 1
ATOM 2281 O O . SER A 1 284 ? -26.285 -11.742 18.431 1.00 95.75 284 SER A O 1
ATOM 2283 N N . ILE A 1 285 ? -26.736 -10.050 19.834 1.00 93.62 285 ILE A N 1
ATOM 2284 C CA . ILE A 1 285 ? -27.982 -9.611 19.166 1.00 93.62 285 ILE A CA 1
ATOM 2285 C C . ILE A 1 285 ? -27.747 -9.316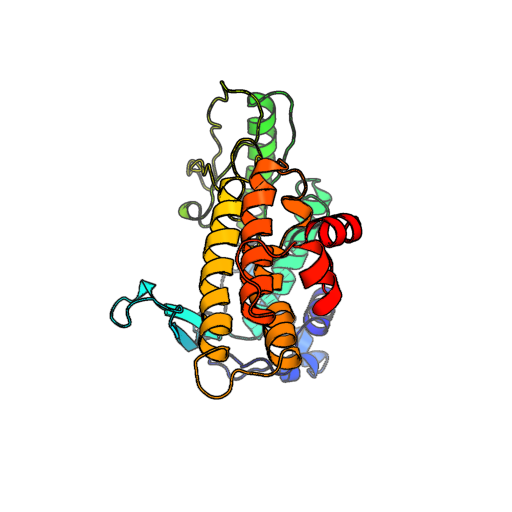 17.681 1.00 93.62 285 ILE A C 1
ATOM 2287 O O . ILE A 1 285 ? -28.544 -9.682 16.820 1.00 93.62 285 ILE A O 1
ATOM 2291 N N . THR A 1 286 ? -26.648 -8.632 17.364 1.00 94.19 286 THR A N 1
ATOM 2292 C CA . THR A 1 286 ? -26.323 -8.287 15.976 1.00 94.19 286 THR A CA 1
ATOM 2293 C C . THR A 1 286 ? -25.666 -9.442 15.224 1.00 94.19 286 THR A C 1
ATOM 2295 O O . THR A 1 286 ? -25.529 -9.360 14.001 1.00 94.19 286 THR A O 1
ATOM 2298 N N . GLY A 1 287 ? -25.249 -10.517 15.900 1.00 95.25 287 GLY A N 1
ATOM 2299 C CA . GLY A 1 287 ? -24.423 -11.588 15.345 1.00 95.25 287 GLY A CA 1
ATOM 2300 C C . GLY A 1 287 ? -23.117 -11.052 14.751 1.00 95.25 287 GLY A C 1
ATOM 2301 O O . GLY A 1 287 ? -22.783 -11.376 13.605 1.00 95.25 287 GLY A O 1
ATOM 2302 N N . LEU A 1 288 ? -22.466 -10.124 15.453 1.00 95.75 288 LEU A N 1
ATOM 2303 C CA . LEU A 1 288 ? -21.183 -9.535 15.089 1.00 95.75 288 LEU A CA 1
ATOM 2304 C C . LEU A 1 288 ? -20.108 -9.981 16.067 1.00 95.75 288 LEU A C 1
ATOM 2306 O O . LEU A 1 288 ? -20.292 -9.902 17.270 1.00 95.75 288 LEU A O 1
ATOM 2310 N N . GLU A 1 289 ? -18.968 -10.400 15.535 1.00 94.81 289 GLU A N 1
ATOM 2311 C CA . GLU A 1 289 ? -17.784 -10.700 16.337 1.00 94.81 289 GLU A CA 1
ATOM 2312 C C . GLU A 1 289 ? -17.090 -9.409 16.789 1.00 94.81 289 GLU A C 1
ATOM 2314 O O . GLU A 1 289 ? -17.139 -8.386 16.087 1.00 94.81 289 GLU A O 1
ATOM 2319 N N . SER A 1 290 ? -16.374 -9.479 17.914 1.00 94.25 290 SER A N 1
ATOM 2320 C CA . SER A 1 290 ? -15.499 -8.394 18.357 1.00 94.25 290 SER A CA 1
ATOM 2321 C C . SER A 1 290 ? -14.415 -8.111 17.311 1.00 94.25 290 SER A C 1
ATOM 2323 O O . SER A 1 290 ? -13.948 -9.019 16.610 1.00 94.25 290 SER A O 1
ATOM 2325 N N . LEU A 1 291 ? -13.971 -6.854 17.175 1.00 93.81 291 LEU A N 1
ATOM 2326 C CA . LEU A 1 291 ? -12.849 -6.578 16.268 1.00 93.81 291 LEU A CA 1
ATOM 2327 C C . LEU A 1 291 ? -11.571 -7.269 16.751 1.00 93.81 291 LEU A C 1
ATOM 2329 O O . LEU A 1 291 ? -10.724 -7.597 15.926 1.00 93.81 291 LEU A O 1
ATOM 2333 N N . GLU A 1 292 ? -11.418 -7.502 18.054 1.00 92.19 292 GLU A N 1
ATOM 2334 C CA . GLU A 1 292 ? -10.275 -8.227 18.603 1.00 92.19 292 GLU A CA 1
ATOM 2335 C C . GLU A 1 292 ? -10.204 -9.665 18.091 1.00 92.19 292 GLU A C 1
ATOM 2337 O O . GLU A 1 292 ? -9.168 -10.066 17.556 1.00 92.19 292 GLU A O 1
ATOM 2342 N N . ASP A 1 293 ? -11.301 -10.411 18.170 1.00 92.38 293 ASP A N 1
ATOM 2343 C CA . ASP A 1 293 ? -11.340 -11.795 17.693 1.00 92.38 293 ASP A CA 1
ATOM 2344 C C . ASP A 1 293 ? -11.131 -11.853 16.183 1.00 92.38 293 ASP A C 1
ATOM 2346 O O . ASP A 1 293 ? -10.388 -12.691 15.670 1.00 92.38 293 ASP A O 1
ATOM 2350 N N . ARG A 1 294 ? -11.701 -10.890 15.455 1.00 92.75 294 ARG A N 1
ATOM 2351 C CA . ARG A 1 294 ? -11.495 -10.771 14.008 1.00 92.75 294 ARG A CA 1
ATOM 2352 C C . ARG A 1 294 ? -10.047 -10.483 13.640 1.00 92.75 294 ARG A C 1
ATOM 2354 O O . ARG A 1 294 ? -9.575 -10.998 12.632 1.00 92.75 294 ARG A O 1
ATOM 2361 N N . ARG A 1 295 ? -9.331 -9.683 14.435 1.00 91.00 295 ARG A N 1
ATOM 2362 C CA . ARG A 1 295 ? -7.890 -9.462 14.246 1.00 91.00 295 ARG A CA 1
ATOM 2363 C C . ARG A 1 295 ? -7.097 -10.741 14.495 1.00 91.00 295 ARG A C 1
ATOM 2365 O O . ARG A 1 295 ? -6.235 -11.056 13.684 1.00 91.00 295 ARG A O 1
ATOM 2372 N N . LYS A 1 296 ? -7.420 -11.492 15.554 1.00 87.81 296 LYS A N 1
ATOM 2373 C CA . LYS A 1 296 ? -6.775 -12.782 15.863 1.00 87.81 296 LYS A CA 1
ATOM 2374 C C . LYS A 1 296 ? -6.983 -13.820 14.755 1.00 87.81 296 LYS A C 1
ATOM 2376 O O . LYS A 1 296 ? -6.075 -14.580 14.465 1.00 87.81 296 LYS A O 1
ATOM 2381 N N . LYS A 1 297 ? -8.139 -13.820 14.084 1.00 88.06 297 LYS A N 1
ATOM 2382 C CA . LYS A 1 297 ? -8.416 -14.722 12.948 1.00 88.06 297 LYS A CA 1
ATOM 2383 C C . LYS A 1 297 ? -7.661 -14.376 11.661 1.00 88.06 297 LYS A C 1
ATOM 2385 O O . LYS A 1 297 ? -7.585 -15.211 10.773 1.00 88.06 297 LYS A O 1
ATOM 2390 N N . LYS A 1 298 ? -7.142 -13.152 11.529 1.00 79.25 298 LYS A N 1
ATOM 2391 C CA . LYS A 1 298 ? -6.399 -12.693 10.340 1.00 79.25 298 LYS A CA 1
ATOM 2392 C C . LYS A 1 298 ? -4.889 -12.942 10.438 1.00 79.25 298 LYS A C 1
ATOM 2394 O O . LYS A 1 298 ? -4.126 -12.283 9.736 1.00 79.25 298 LYS A O 1
ATOM 2399 N N . ILE A 1 299 ? -4.464 -13.838 11.327 1.00 64.44 299 ILE A N 1
ATOM 2400 C CA . ILE A 1 299 ? -3.088 -14.330 11.363 1.00 64.44 299 ILE A CA 1
ATOM 2401 C C . ILE A 1 299 ? -2.930 -15.232 10.135 1.00 64.44 299 ILE A C 1
ATOM 2403 O O . ILE A 1 299 ? -3.574 -16.276 10.061 1.00 64.44 299 ILE A O 1
ATOM 2407 N N . VAL A 1 300 ? -2.169 -14.748 9.154 1.00 52.16 300 VAL A N 1
ATOM 2408 C CA . VAL A 1 300 ? -1.587 -15.578 8.093 1.00 52.16 300 VAL A CA 1
ATOM 2409 C C . VAL A 1 300 ? -0.340 -16.225 8.670 1.00 52.16 300 VAL A C 1
ATOM 2411 O O . VAL A 1 300 ? 0.399 -15.486 9.365 1.00 52.16 300 VAL A O 1
#

Foldseek 3Di:
DVLLLVLLVPDDPPDQAWPVRDGSVNSNPDDPVVSVVLVVLLVVCQVVVDDPPQQVDWDWDWAAAPPDDPPDPVRTDTDTRGHPSNVSSVSSLVVVLVVQCVVVVQDDPDDDPDDDGDDDDPDPVVVLVSVQVSLVSVQVSCVSRSHDDDQVVDADEAADPDPDHDDHQHDHPNDTHHYDQFDADPNQTAHNHLLSLVRLVVLLVLLLVLCVVLLVQQDDDDHDALVVLLVSCVVPRVCSNCPPCVSNVPHDPVSVVSVQVSVQVSLCSSVVDDPPDDSVVSCVVSVHDRVVVVSVVPDD

InterPro domains:
  IPR052560 RNA-directed DNA polymerase, mobile element [PTHR36688] (2-106)

pLDDT: mean 90.02, std 8.27, range [50.31, 97.31]

Organism: NCBI:txid1093978

Nearest PDB structures (foldseek):
  8c8j-assembly1_A  TM=4.478E-01  e=1.159E-05  Homo sapiens
  8sxu-assembly1_A  TM=4.223E-01  e=3.349E-05  Homo sapiens
  8uw3-assembly1_A  TM=4.347E-01  e=8.250E-05  Homo sapiens
  3qgd-assembly2_B  TM=6.233E-01  e=2.756E-01  Hepatitis C virus subtype 1b
  5uj2-assembly1_A  TM=6.213E-01  e=2.614E-01  Hepacivirus hominis

Mean predicted aligned error: 7.07 Å